Protein AF-A0A7H1MXX8-F1 (afdb_monomer_lite)

Foldseek 3Di:
DDPPPVVVVVVVVVVVVVVVVVVVVVVCCCVPPVVCPVVDDQQLPVLLVQLVVCVVVVVLVSNLVSLVNSCVRPVLPLQSLLSNLVSCLVVVVLVVSLVSLVVSLVSLVVPPDPPNPVSLLSNLLSLQVNLLSCLLVVVNVSSLVSLVVSCVSPVDQQVPDDPVVCVVPVDDDQCTSVNLSVLSVVQVPDDPVPHDSDDPVNSVSYDRGGD

Organism: NCBI:txid111831

Radius of gyration: 26.59 Å; chains: 1; bounding box: 45×48×100 Å

Sequence (211 aa):
MNGSAWNRLGAAQLRSGTMLVLALLVVFGFAFIIRPMLRDGPPGDYETRQGDIALSGGDFAAAMRHFETALAKTPGHRGALMGRAIVLMQTGHEADAEAAFDQLIEQLATTTAADDRTGQGALAAAYANRGILRDRSGRSAEALADYRQSLRIDPQVVAGPGMIDRVLHGDPQPSTVAKRAVYLEGQLRLPKAERRLQLPELDQRQRMYKP

pLDDT: mean 84.9, std 14.37, range [48.09, 98.19]

Secondary structure (DSSP, 8-state):
--STTHHHHHHHHHHHHHHHHHHHHHHHHIIIIIHHHHHS-STTHHHHHHHHHHHHTT-HHHHHHHHHHHHHH-TT-HHHHHHHHHHHHHTT-HHHHHHHHHHHHHHHHHH--TT-HHHHHHHHHHHHHHHHHHHHTT-HHHHHHHHHHHHHH-HHHHH-S-HHHHHHH-----B-HHHHHHHHHHHHHS-GGG-----HHHHTTBPP---

Structure (mmCIF, N/CA/C/O backbone):
data_AF-A0A7H1MXX8-F1
#
_entry.id   AF-A0A7H1MXX8-F1
#
loop_
_atom_site.group_PDB
_atom_site.id
_atom_site.type_symbol
_atom_site.label_atom_id
_atom_site.label_alt_id
_atom_site.label_comp_id
_atom_site.label_asym_id
_atom_site.label_entity_id
_atom_site.label_seq_id
_atom_site.pdbx_PDB_ins_code
_atom_site.Cartn_x
_atom_site.Cartn_y
_atom_site.Cartn_z
_atom_site.occupancy
_atom_site.B_iso_or_equiv
_atom_site.auth_seq_id
_atom_site.auth_comp_id
_atom_site.auth_asym_id
_atom_site.auth_atom_id
_atom_site.pdbx_PDB_model_num
ATOM 1 N N . MET A 1 1 ? 22.571 -34.961 -74.364 1.00 52.91 1 MET A N 1
ATOM 2 C CA . MET A 1 1 ? 22.599 -35.217 -72.901 1.00 52.91 1 MET A CA 1
ATOM 3 C C . MET A 1 1 ? 23.240 -34.010 -72.205 1.00 52.91 1 MET A C 1
ATOM 5 O O . MET A 1 1 ? 24.115 -33.415 -72.813 1.00 52.91 1 MET A O 1
ATOM 9 N N . ASN A 1 2 ? 22.803 -33.664 -70.981 1.00 52.44 2 ASN A N 1
ATOM 10 C CA . ASN A 1 2 ? 23.381 -32.673 -70.032 1.00 52.44 2 ASN A CA 1
ATOM 11 C C . ASN A 1 2 ? 22.914 -31.192 -70.000 1.00 52.44 2 ASN A C 1
ATOM 13 O O . ASN A 1 2 ? 23.713 -30.309 -69.713 1.00 52.44 2 ASN A O 1
ATOM 17 N N . GLY A 1 3 ? 21.610 -30.906 -70.134 1.00 53.62 3 GLY A N 1
ATOM 18 C CA . GLY A 1 3 ? 21.034 -29.589 -69.765 1.00 53.62 3 GLY A CA 1
ATOM 19 C C . GLY A 1 3 ? 20.418 -29.499 -68.352 1.00 53.62 3 GLY A C 1
ATOM 20 O O . GLY A 1 3 ? 20.179 -28.411 -67.842 1.00 53.62 3 GLY A O 1
ATOM 21 N N . SER A 1 4 ? 20.147 -30.631 -67.689 1.00 58.16 4 SER A N 1
ATOM 22 C CA . SER A 1 4 ? 19.289 -30.688 -66.486 1.00 58.16 4 SER A CA 1
ATOM 23 C C . SER A 1 4 ? 20.027 -30.711 -65.139 1.00 58.16 4 SER A C 1
ATOM 25 O O . SER A 1 4 ? 19.391 -30.698 -64.081 1.00 58.16 4 SER A O 1
ATOM 27 N N . ALA A 1 5 ? 21.360 -30.771 -65.147 1.00 54.69 5 ALA A N 1
ATOM 28 C CA . ALA A 1 5 ? 22.176 -30.790 -63.930 1.00 54.69 5 ALA A CA 1
ATOM 29 C C . ALA A 1 5 ? 22.444 -29.371 -63.384 1.00 54.69 5 ALA A C 1
ATOM 31 O O . ALA A 1 5 ? 22.298 -29.140 -62.186 1.00 54.69 5 ALA A O 1
ATOM 32 N N . TRP A 1 6 ? 22.721 -28.403 -64.265 1.00 52.91 6 TRP A N 1
ATOM 33 C CA . TRP A 1 6 ? 23.034 -27.014 -63.897 1.00 52.91 6 TRP A CA 1
ATOM 34 C C . TRP A 1 6 ? 21.843 -26.264 -63.274 1.00 52.91 6 TRP A C 1
ATOM 36 O O . TRP A 1 6 ? 22.006 -25.583 -62.263 1.00 52.91 6 TRP A O 1
ATOM 46 N N . ASN A 1 7 ? 20.620 -26.479 -63.778 1.00 58.47 7 ASN A N 1
ATOM 47 C CA . ASN A 1 7 ? 19.411 -25.841 -63.231 1.00 58.47 7 ASN A CA 1
ATOM 48 C C . ASN A 1 7 ? 19.025 -26.350 -61.831 1.00 58.47 7 ASN A C 1
ATOM 50 O O . ASN A 1 7 ? 18.459 -25.602 -61.036 1.00 58.47 7 ASN A O 1
ATOM 54 N N . ARG A 1 8 ? 19.341 -27.610 -61.499 1.00 56.00 8 ARG A N 1
ATOM 55 C CA . ARG A 1 8 ? 19.044 -28.183 -60.173 1.00 56.00 8 ARG A CA 1
ATOM 56 C C . ARG A 1 8 ? 20.045 -27.735 -59.109 1.00 56.00 8 ARG A C 1
ATOM 58 O O . ARG A 1 8 ? 19.641 -27.494 -57.975 1.00 56.00 8 ARG A O 1
ATOM 65 N N . LEU A 1 9 ? 21.313 -27.563 -59.486 1.00 54.75 9 LEU A N 1
ATOM 66 C CA . LEU A 1 9 ? 22.357 -27.035 -58.604 1.00 54.75 9 LEU A CA 1
ATOM 67 C C . LEU A 1 9 ? 22.124 -25.550 -58.277 1.00 54.75 9 LEU A C 1
ATOM 69 O O . LEU A 1 9 ? 22.128 -25.189 -57.103 1.00 54.75 9 LEU A O 1
ATOM 73 N N . GLY A 1 10 ? 21.798 -24.718 -59.276 1.00 58.88 10 GLY A N 1
ATOM 74 C CA . GLY A 1 10 ? 21.494 -23.295 -59.066 1.00 58.88 10 GLY A CA 1
ATOM 75 C C . GLY A 1 10 ? 20.252 -23.051 -58.198 1.00 58.88 10 GLY A C 1
ATOM 76 O O . GLY A 1 10 ? 20.282 -22.210 -57.303 1.00 58.88 10 GLY A O 1
ATOM 77 N N . ALA A 1 11 ? 19.182 -23.834 -58.384 1.00 57.62 11 ALA A N 1
ATOM 78 C CA . ALA A 1 11 ? 17.970 -23.737 -57.564 1.00 57.62 11 ALA A CA 1
ATOM 79 C C . ALA A 1 11 ? 18.180 -24.209 -56.111 1.00 57.62 11 ALA A C 1
ATOM 81 O O . ALA A 1 11 ? 17.574 -23.657 -55.191 1.00 57.62 11 ALA A O 1
ATOM 82 N N . ALA A 1 12 ? 19.043 -25.206 -55.883 1.00 59.69 12 ALA A N 1
ATOM 83 C CA . ALA A 1 12 ? 19.417 -25.650 -54.541 1.00 59.69 12 ALA A CA 1
ATOM 84 C C . ALA A 1 12 ? 20.290 -24.609 -53.819 1.00 59.69 12 ALA A C 1
ATOM 86 O O . ALA A 1 12 ? 20.042 -24.315 -52.653 1.00 59.69 12 ALA A O 1
ATOM 87 N N . GLN A 1 13 ? 21.250 -23.992 -54.518 1.00 57.84 13 GLN A N 1
ATOM 88 C CA . GLN A 1 13 ? 22.066 -22.896 -53.981 1.00 57.84 13 GLN A CA 1
ATOM 89 C C . GLN A 1 13 ? 21.229 -21.657 -53.643 1.00 57.84 13 GLN A C 1
ATOM 91 O O . GLN A 1 13 ? 21.418 -21.076 -52.575 1.00 57.84 13 GLN A O 1
ATOM 96 N N . LEU A 1 14 ? 20.260 -21.297 -54.494 1.00 61.47 14 LEU A N 1
ATOM 97 C CA . LEU A 1 14 ? 19.328 -20.202 -54.216 1.00 61.47 14 LEU A CA 1
ATOM 98 C C . LEU A 1 14 ? 18.467 -20.498 -52.980 1.00 61.47 14 LEU A C 1
ATOM 100 O O . LEU A 1 14 ? 18.357 -19.643 -52.108 1.00 61.47 14 LEU A O 1
ATOM 104 N N . ARG A 1 15 ? 17.922 -21.722 -52.867 1.00 64.94 15 ARG A N 1
ATOM 105 C CA . ARG A 1 15 ? 17.125 -22.166 -51.708 1.00 64.94 15 ARG A CA 1
ATOM 106 C C . ARG A 1 15 ? 17.930 -22.138 -50.409 1.00 64.94 15 ARG A C 1
ATOM 108 O O . ARG A 1 15 ? 17.445 -21.601 -49.414 1.00 64.94 15 ARG A O 1
ATOM 115 N N . SER A 1 16 ? 19.160 -22.651 -50.424 1.00 66.44 16 SER A N 1
ATOM 116 C CA . SER A 1 16 ? 20.064 -22.620 -49.267 1.00 66.44 16 SER A CA 1
ATOM 117 C C . SER A 1 16 ? 20.447 -21.191 -48.870 1.00 66.44 16 SER A C 1
ATOM 119 O O . SER A 1 16 ? 20.449 -20.874 -47.683 1.00 66.44 16 SER A O 1
ATOM 121 N N . GLY A 1 17 ? 20.689 -20.304 -49.842 1.00 76.50 17 GLY A N 1
ATOM 122 C CA . GLY A 1 17 ? 20.947 -18.882 -49.598 1.00 76.50 17 GLY A CA 1
ATOM 123 C C . GLY A 1 17 ? 19.746 -18.158 -48.986 1.00 76.50 17 GLY A C 1
ATOM 124 O O . GLY A 1 17 ? 19.896 -17.455 -47.990 1.00 76.50 17 GLY A O 1
ATOM 125 N N . THR A 1 18 ? 18.534 -18.385 -49.503 1.00 78.38 18 THR A N 1
ATOM 126 C CA . THR A 1 18 ? 17.309 -17.816 -48.916 1.00 78.38 18 THR A CA 1
ATOM 127 C C . THR A 1 18 ? 17.031 -18.335 -47.507 1.00 78.38 18 THR A C 1
ATOM 129 O O . THR A 1 18 ? 16.648 -17.551 -46.644 1.00 78.38 18 THR A O 1
ATOM 132 N N . MET A 1 19 ? 17.269 -19.623 -47.233 1.00 80.56 19 MET A N 1
ATOM 133 C CA . MET A 1 19 ? 17.095 -20.183 -45.886 1.00 80.56 19 MET A CA 1
ATOM 134 C C . MET A 1 19 ? 18.114 -19.609 -44.897 1.00 80.56 19 MET A C 1
ATOM 136 O O . MET A 1 19 ? 17.757 -19.329 -43.756 1.00 80.56 19 MET A O 1
ATOM 140 N N . LEU A 1 20 ? 19.354 -19.368 -45.337 1.00 85.75 20 LEU A N 1
ATOM 141 C CA . LEU A 1 20 ? 20.372 -18.706 -44.521 1.00 85.75 20 LEU A CA 1
ATOM 142 C C . LEU A 1 20 ? 19.980 -17.258 -44.195 1.00 85.75 20 LEU A C 1
ATOM 144 O O . LEU A 1 20 ? 20.073 -16.852 -43.041 1.00 85.75 20 LEU A O 1
ATOM 148 N N . VAL A 1 21 ? 19.498 -16.493 -45.178 1.00 87.25 21 VAL A N 1
ATOM 149 C CA . VAL A 1 21 ? 19.032 -15.113 -44.957 1.00 87.25 21 VAL A CA 1
ATOM 150 C C . VAL A 1 21 ? 17.844 -15.082 -43.993 1.00 87.25 21 VAL A C 1
ATOM 152 O O . VAL A 1 21 ? 17.841 -14.282 -43.062 1.00 87.25 21 VAL A O 1
ATOM 155 N N . LEU A 1 22 ? 16.868 -15.981 -44.151 1.00 89.44 22 LEU A N 1
ATOM 156 C CA . LEU A 1 22 ? 15.734 -16.090 -43.228 1.00 89.44 22 LEU A CA 1
ATOM 157 C C . LEU A 1 22 ? 16.182 -16.474 -41.811 1.00 89.44 22 LEU A C 1
ATOM 159 O O . LEU A 1 22 ? 15.728 -15.864 -40.846 1.00 89.44 22 LEU A O 1
ATOM 163 N N . ALA A 1 23 ? 17.106 -17.427 -41.670 1.00 88.56 23 ALA A N 1
ATOM 164 C CA . ALA A 1 23 ? 17.655 -17.807 -40.370 1.00 88.56 23 ALA A CA 1
ATOM 165 C C . ALA A 1 23 ? 18.405 -16.643 -39.703 1.00 88.56 23 ALA A C 1
ATOM 167 O O . ALA A 1 23 ? 18.223 -16.399 -38.512 1.00 88.56 23 ALA A O 1
ATOM 168 N N . LEU A 1 24 ? 19.193 -15.880 -40.468 1.00 92.69 24 LEU A N 1
ATOM 169 C CA . LEU A 1 24 ? 19.880 -14.690 -39.967 1.00 92.69 24 LEU A CA 1
ATOM 170 C C . LEU A 1 24 ? 18.897 -13.594 -39.550 1.00 92.69 24 LEU A C 1
ATOM 172 O O . LEU A 1 24 ? 19.105 -12.981 -38.509 1.00 92.69 24 LEU A O 1
ATOM 176 N N . LEU A 1 25 ? 17.807 -13.383 -40.292 1.00 93.88 25 LEU A N 1
ATOM 177 C CA . LEU A 1 25 ? 16.751 -12.440 -39.907 1.00 93.88 25 LEU A CA 1
ATOM 178 C C . LEU A 1 25 ? 16.033 -12.870 -38.625 1.00 93.88 25 LEU A C 1
ATOM 180 O O . LEU A 1 25 ? 15.755 -12.025 -37.778 1.00 93.88 25 LEU A O 1
ATOM 184 N N . VAL A 1 26 ? 15.779 -14.169 -38.440 1.00 92.75 26 VAL A N 1
ATOM 185 C CA . VAL A 1 26 ? 15.193 -14.702 -37.201 1.00 92.75 26 VAL A CA 1
ATOM 186 C C . VAL A 1 26 ? 16.151 -14.528 -36.025 1.00 92.75 26 VAL A C 1
ATOM 188 O O . VAL A 1 26 ? 15.736 -14.048 -34.974 1.00 92.75 26 VAL A O 1
ATOM 191 N N . VAL A 1 27 ? 17.434 -14.864 -36.187 1.00 92.00 27 VAL A N 1
ATOM 192 C CA . VAL A 1 27 ? 18.445 -14.697 -35.128 1.00 92.00 27 VAL A CA 1
ATOM 193 C C . VAL A 1 27 ? 18.659 -13.221 -34.802 1.00 92.00 27 VAL A C 1
ATOM 195 O O . VAL A 1 27 ? 18.742 -12.867 -33.629 1.00 92.00 27 VAL A O 1
ATOM 198 N N . PHE A 1 28 ? 18.702 -12.351 -35.810 1.00 93.00 28 PHE A N 1
ATOM 199 C CA . PHE A 1 28 ? 18.829 -10.908 -35.630 1.00 93.00 28 PHE A CA 1
ATOM 200 C C . PHE A 1 28 ? 17.596 -10.320 -34.936 1.00 93.00 28 PHE A C 1
ATOM 202 O O . PHE A 1 28 ? 17.728 -9.644 -33.918 1.00 93.00 28 PHE A O 1
ATOM 209 N N . GLY A 1 29 ? 16.394 -10.636 -35.424 1.00 90.38 29 GLY A N 1
ATOM 210 C CA . GLY A 1 29 ? 15.139 -10.225 -34.798 1.00 90.38 29 GLY A CA 1
ATOM 211 C C . GLY A 1 29 ? 15.041 -10.727 -33.359 1.00 90.38 29 GLY A C 1
ATOM 212 O O . GLY A 1 29 ? 14.693 -9.970 -32.456 1.00 90.38 29 GLY A O 1
ATOM 213 N N . PHE A 1 30 ? 15.449 -11.970 -33.102 1.00 86.56 30 PHE A N 1
ATOM 214 C CA . PHE A 1 30 ? 15.510 -12.490 -31.746 1.00 86.56 30 PHE A CA 1
ATOM 215 C C . PHE A 1 30 ? 16.534 -11.740 -30.886 1.00 86.56 30 PHE A C 1
ATOM 217 O O . PHE A 1 30 ? 16.196 -11.312 -29.792 1.00 86.56 30 PHE A O 1
ATOM 224 N N . ALA A 1 31 ? 17.768 -11.541 -31.351 1.00 85.81 31 ALA A N 1
ATOM 225 C CA . ALA A 1 31 ? 18.843 -10.952 -30.554 1.00 85.81 31 ALA A CA 1
ATOM 226 C C . ALA A 1 31 ? 18.658 -9.454 -30.265 1.00 85.81 31 ALA A C 1
ATOM 228 O O . ALA A 1 31 ? 19.029 -9.012 -29.178 1.00 85.81 31 ALA A O 1
ATOM 229 N N . PHE A 1 32 ? 18.093 -8.695 -31.208 1.00 88.38 32 PHE A N 1
ATOM 230 C CA . PHE A 1 32 ? 18.040 -7.230 -31.145 1.00 88.38 32 PHE A CA 1
ATOM 231 C C . PHE A 1 32 ? 16.639 -6.653 -30.932 1.00 88.38 32 PHE A C 1
ATOM 233 O O . PHE A 1 32 ? 16.535 -5.495 -30.542 1.00 88.38 32 PHE A O 1
ATOM 240 N N . ILE A 1 33 ? 15.573 -7.429 -31.153 1.00 81.50 33 ILE A N 1
ATOM 241 C CA . ILE A 1 33 ? 14.190 -6.968 -30.945 1.00 81.50 33 ILE A CA 1
ATOM 242 C C . ILE A 1 33 ? 13.545 -7.742 -29.796 1.00 81.50 33 ILE A C 1
ATOM 244 O O . ILE A 1 33 ? 13.155 -7.152 -28.793 1.00 81.50 33 ILE A O 1
ATOM 248 N N . ILE A 1 34 ? 13.483 -9.072 -29.898 1.00 79.19 34 ILE A N 1
ATOM 249 C CA . ILE A 1 34 ? 12.766 -9.902 -28.918 1.00 79.19 34 ILE A CA 1
ATOM 250 C C . ILE A 1 34 ? 13.538 -10.012 -27.599 1.00 79.19 34 ILE A C 1
ATOM 252 O O . ILE A 1 34 ? 12.969 -9.845 -26.528 1.00 79.19 34 ILE A O 1
ATOM 256 N N . ARG A 1 35 ? 14.846 -10.276 -27.645 1.00 78.88 35 ARG A N 1
ATOM 257 C CA . ARG A 1 35 ? 15.673 -10.511 -26.456 1.00 78.88 35 ARG A CA 1
ATOM 258 C C . ARG A 1 35 ? 15.740 -9.296 -25.521 1.00 78.88 35 ARG A C 1
ATOM 260 O O . ARG A 1 35 ? 15.609 -9.533 -24.324 1.00 78.88 35 ARG A O 1
ATOM 267 N N . PRO A 1 36 ? 15.919 -8.044 -25.986 1.00 72.44 36 PRO A N 1
ATOM 268 C CA . PRO A 1 36 ? 15.826 -6.872 -25.115 1.00 72.44 36 PRO A CA 1
ATOM 269 C C . PRO A 1 36 ? 14.424 -6.717 -24.521 1.00 72.44 36 PRO A C 1
ATOM 271 O O . PRO A 1 36 ? 14.298 -6.539 -23.320 1.00 72.44 36 PRO A O 1
ATOM 274 N N . MET A 1 37 ? 13.373 -6.915 -25.322 1.00 66.88 37 MET A N 1
ATOM 275 C CA . MET A 1 37 ? 11.978 -6.827 -24.870 1.00 66.88 37 MET A CA 1
ATOM 276 C C . MET A 1 37 ? 11.606 -7.895 -23.824 1.00 66.88 37 MET A C 1
ATOM 278 O O . MET A 1 37 ? 10.743 -7.671 -22.984 1.00 66.88 37 MET A O 1
ATOM 282 N N . LEU A 1 38 ? 12.268 -9.056 -23.855 1.00 66.69 38 LEU A N 1
ATOM 283 C CA . LEU A 1 38 ? 12.133 -10.108 -22.841 1.00 66.69 38 LEU A CA 1
ATOM 284 C C . LEU A 1 38 ? 13.015 -9.881 -21.603 1.00 66.69 38 LEU A C 1
ATOM 286 O O . LEU A 1 38 ? 12.768 -10.496 -20.566 1.00 66.69 38 LEU A O 1
ATOM 290 N N . ARG A 1 39 ? 14.078 -9.077 -21.713 1.00 64.62 39 ARG A N 1
ATOM 291 C CA . ARG A 1 39 ? 15.075 -8.882 -20.650 1.00 64.62 39 ARG A CA 1
ATOM 292 C C . ARG A 1 39 ? 14.811 -7.620 -19.836 1.00 64.62 39 ARG A C 1
ATOM 294 O O . ARG A 1 39 ? 14.982 -7.645 -18.619 1.00 64.62 39 ARG A O 1
ATOM 301 N N . ASP A 1 40 ? 14.378 -6.562 -20.504 1.00 65.75 40 ASP A N 1
ATOM 302 C CA . ASP A 1 40 ? 14.097 -5.265 -19.917 1.00 65.75 40 ASP A CA 1
ATOM 303 C C . ASP A 1 40 ? 12.577 -5.151 -19.766 1.00 65.75 40 ASP A C 1
ATOM 305 O O . ASP A 1 40 ? 11.843 -5.006 -20.744 1.00 65.75 40 ASP A O 1
ATOM 309 N N . GLY A 1 41 ? 12.092 -5.285 -18.528 1.00 69.19 41 GLY A N 1
ATOM 310 C CA . GLY A 1 41 ? 10.693 -4.996 -18.212 1.00 69.19 41 GLY A CA 1
ATOM 311 C C . GLY A 1 41 ? 10.334 -3.537 -18.539 1.00 69.19 41 GLY A C 1
ATOM 312 O O . GLY A 1 41 ? 11.225 -2.736 -18.848 1.00 69.19 41 GLY A O 1
ATOM 313 N N . PRO A 1 42 ? 9.044 -3.166 -18.461 1.00 78.44 42 PRO A N 1
ATOM 314 C CA . PRO A 1 42 ? 8.609 -1.784 -18.612 1.00 78.44 42 PRO A CA 1
ATOM 315 C C . PRO A 1 42 ? 9.513 -0.796 -17.846 1.00 78.44 42 PRO A C 1
ATOM 317 O O . PRO A 1 42 ? 10.016 -1.120 -16.762 1.00 78.44 42 PRO A O 1
ATOM 320 N N . PRO A 1 43 ? 9.759 0.414 -18.383 1.00 86.62 43 PRO A N 1
ATOM 321 C CA . PRO A 1 43 ? 10.594 1.397 -17.705 1.00 86.62 43 PRO A CA 1
ATOM 322 C C . PRO A 1 43 ? 10.122 1.627 -16.262 1.00 86.62 43 PRO A C 1
ATOM 324 O O . PRO A 1 43 ? 8.955 1.921 -16.018 1.00 86.62 43 PRO A O 1
ATOM 327 N N . GLY A 1 44 ? 11.037 1.495 -15.303 1.00 90.06 44 GLY A N 1
ATOM 328 C CA . GLY A 1 44 ? 10.738 1.633 -13.872 1.00 90.06 44 GLY A CA 1
ATOM 329 C C . GLY A 1 44 ? 10.552 0.312 -13.115 1.00 90.06 44 GLY A C 1
ATOM 330 O O . GLY A 1 44 ? 10.758 0.308 -11.901 1.00 90.06 44 GLY A O 1
ATOM 331 N N . ASP A 1 45 ? 10.299 -0.817 -13.786 1.00 90.06 45 ASP A N 1
ATOM 332 C CA . ASP A 1 45 ? 10.129 -2.126 -13.129 1.00 90.06 45 ASP A CA 1
ATOM 333 C C . ASP A 1 45 ? 11.393 -2.574 -12.387 1.00 90.06 45 ASP A C 1
ATOM 335 O O . ASP A 1 45 ? 11.330 -3.050 -11.251 1.00 90.06 45 ASP A O 1
ATOM 339 N N . TYR A 1 46 ? 12.559 -2.407 -13.021 1.00 91.56 46 TYR A N 1
ATOM 340 C CA . TYR A 1 46 ? 13.843 -2.744 -12.404 1.00 91.56 46 TYR A CA 1
ATOM 341 C C . TYR A 1 46 ? 14.065 -1.948 -11.114 1.00 91.56 46 TYR A C 1
ATOM 343 O O . TYR A 1 46 ? 14.384 -2.529 -10.080 1.00 91.56 46 TYR A O 1
ATOM 351 N N . GLU A 1 47 ? 13.842 -0.634 -11.161 1.00 95.62 47 GLU A N 1
ATOM 352 C CA . GLU A 1 47 ? 14.025 0.244 -10.002 1.00 95.62 47 GLU A CA 1
ATOM 353 C C . GLU A 1 47 ? 13.006 -0.062 -8.911 1.00 95.62 47 GLU A C 1
ATOM 355 O O . GLU A 1 47 ? 13.366 -0.137 -7.744 1.00 95.62 47 GLU A O 1
ATOM 360 N N . THR A 1 48 ? 11.754 -0.332 -9.281 1.00 94.50 48 THR A N 1
ATOM 361 C CA . THR A 1 48 ? 10.721 -0.743 -8.323 1.00 94.50 48 THR A CA 1
ATOM 362 C C . THR A 1 48 ? 11.138 -2.015 -7.597 1.00 94.50 48 THR A C 1
ATOM 364 O O . THR A 1 48 ? 11.066 -2.069 -6.374 1.00 94.50 48 THR A O 1
ATOM 367 N N . ARG A 1 49 ? 11.678 -3.002 -8.322 1.00 93.00 49 ARG A N 1
ATOM 368 C CA . ARG A 1 49 ? 12.186 -4.240 -7.721 1.00 93.00 49 ARG A CA 1
ATOM 369 C C . ARG A 1 49 ? 13.345 -3.984 -6.757 1.00 93.00 49 ARG A C 1
ATOM 371 O O . ARG A 1 49 ? 13.380 -4.592 -5.691 1.00 93.00 49 ARG A O 1
ATOM 378 N N . GLN A 1 50 ? 14.281 -3.098 -7.103 1.00 95.75 50 GLN A N 1
ATOM 379 C CA . GLN A 1 50 ? 15.354 -2.706 -6.180 1.00 95.75 50 GLN A CA 1
ATOM 380 C C . GLN A 1 50 ? 14.794 -1.991 -4.942 1.00 95.75 50 GLN A C 1
ATOM 382 O O . GLN A 1 50 ? 15.202 -2.288 -3.820 1.00 95.75 50 GLN A O 1
ATOM 387 N N . GLY A 1 51 ? 13.803 -1.117 -5.132 1.00 96.50 51 GLY A N 1
ATOM 388 C CA . GLY A 1 51 ? 13.084 -0.454 -4.048 1.00 96.50 51 GLY A CA 1
ATOM 389 C C . GLY A 1 51 ? 12.383 -1.444 -3.120 1.00 96.50 51 GLY A C 1
ATOM 390 O O . GLY A 1 51 ? 12.479 -1.317 -1.904 1.00 96.50 51 GLY A O 1
ATOM 391 N N . ASP A 1 52 ? 11.761 -2.488 -3.666 1.00 92.19 52 ASP A N 1
ATOM 392 C CA . ASP A 1 52 ? 11.110 -3.544 -2.890 1.00 92.19 52 ASP A CA 1
ATOM 393 C C . ASP A 1 52 ? 12.088 -4.385 -2.073 1.00 92.19 52 ASP A C 1
ATOM 395 O O . ASP A 1 52 ? 11.758 -4.776 -0.947 1.00 92.19 52 ASP A O 1
ATOM 399 N N . ILE A 1 53 ? 13.274 -4.662 -2.623 1.00 91.69 53 ILE A N 1
ATOM 400 C CA . ILE A 1 53 ? 14.358 -5.359 -1.921 1.00 91.69 53 ILE A CA 1
ATOM 401 C C . ILE A 1 53 ? 14.847 -4.492 -0.758 1.00 91.69 53 ILE A C 1
ATOM 403 O O . ILE A 1 53 ? 14.868 -4.965 0.378 1.00 91.69 53 ILE A O 1
ATOM 407 N N . ALA A 1 54 ? 15.151 -3.216 -1.013 1.00 94.44 54 ALA A N 1
ATOM 408 C CA . ALA A 1 54 ? 15.585 -2.271 0.014 1.00 94.44 54 ALA A CA 1
ATOM 409 C C . ALA A 1 54 ? 14.524 -2.085 1.112 1.00 94.44 54 ALA A C 1
ATOM 411 O O . ALA A 1 54 ? 14.840 -2.164 2.298 1.00 94.44 54 ALA A O 1
ATOM 412 N N . LEU A 1 55 ? 13.251 -1.948 0.726 1.00 92.50 55 LEU A N 1
ATOM 413 C CA . LEU A 1 55 ? 12.119 -1.834 1.646 1.00 92.50 55 LEU A CA 1
ATOM 414 C C . LEU A 1 55 ? 11.983 -3.080 2.528 1.00 92.50 55 LEU A C 1
ATOM 416 O O . LEU A 1 55 ? 11.753 -2.962 3.726 1.00 92.50 55 LEU A O 1
ATOM 420 N N . SER A 1 56 ? 12.132 -4.276 1.950 1.00 89.56 56 SER A N 1
ATOM 421 C CA . SER A 1 56 ? 12.115 -5.534 2.718 1.00 89.56 56 SER A CA 1
ATOM 422 C C . SER A 1 56 ? 13.316 -5.651 3.660 1.00 89.56 56 SER A C 1
ATOM 424 O O . SER A 1 56 ? 13.197 -6.247 4.725 1.00 89.56 56 SER A O 1
ATOM 426 N N . GLY A 1 57 ? 14.455 -5.068 3.279 1.00 90.75 57 GLY A N 1
ATOM 427 C CA . GLY A 1 57 ? 15.657 -4.973 4.106 1.00 90.75 57 GLY A CA 1
ATOM 428 C C . GLY A 1 57 ? 15.616 -3.872 5.172 1.00 90.75 57 GLY A C 1
ATOM 429 O O . GLY A 1 57 ? 16.551 -3.778 5.961 1.00 90.75 57 GLY A O 1
ATOM 430 N N . GLY A 1 58 ? 14.568 -3.040 5.207 1.00 93.00 58 GLY A N 1
ATOM 431 C CA . GLY A 1 58 ? 14.445 -1.910 6.134 1.00 93.00 58 GLY A CA 1
ATOM 432 C C . GLY A 1 58 ? 15.275 -0.676 5.759 1.00 93.00 58 GLY A C 1
ATOM 433 O O . GLY A 1 58 ? 15.258 0.311 6.493 1.00 93.00 58 GLY A O 1
ATOM 434 N N . ASP A 1 59 ? 15.971 -0.684 4.617 1.00 97.19 59 ASP A N 1
ATOM 435 C CA . ASP A 1 59 ? 16.669 0.497 4.100 1.00 97.19 59 ASP A CA 1
ATOM 436 C C . ASP A 1 59 ? 15.670 1.413 3.381 1.00 97.19 59 ASP A C 1
ATOM 438 O O . ASP A 1 59 ? 15.531 1.423 2.154 1.00 97.19 59 ASP A O 1
ATOM 442 N N 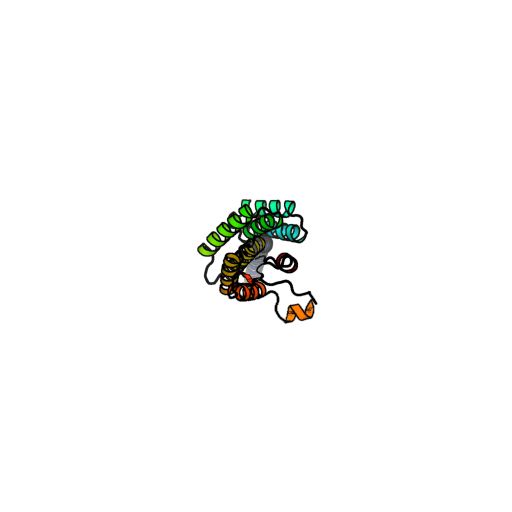. PHE A 1 60 ? 14.931 2.179 4.182 1.00 96.62 60 PHE A N 1
ATOM 443 C CA . PHE A 1 60 ? 13.899 3.094 3.701 1.00 96.62 60 PHE A CA 1
ATOM 444 C C . PHE A 1 60 ? 14.457 4.214 2.815 1.00 96.62 60 PHE A C 1
ATOM 446 O O . PHE A 1 60 ? 13.778 4.650 1.886 1.00 96.62 60 PHE A O 1
ATOM 453 N N . ALA A 1 61 ? 15.694 4.655 3.057 1.00 97.62 61 ALA A N 1
ATOM 454 C CA . ALA A 1 61 ? 16.328 5.705 2.266 1.00 97.62 61 ALA A CA 1
ATOM 455 C C . ALA A 1 61 ? 16.684 5.205 0.859 1.00 97.62 61 ALA A C 1
ATOM 457 O O . ALA A 1 61 ? 16.403 5.883 -0.134 1.00 97.62 61 ALA A O 1
ATOM 458 N N . ALA A 1 62 ? 17.262 4.004 0.750 1.00 97.69 62 ALA A N 1
ATOM 459 C CA . ALA A 1 62 ? 17.501 3.381 -0.546 1.00 97.69 62 ALA A CA 1
ATOM 460 C C . ALA A 1 62 ? 16.189 3.038 -1.257 1.00 97.69 62 ALA A C 1
ATOM 462 O O . ALA A 1 62 ? 16.064 3.313 -2.451 1.00 97.69 62 ALA A O 1
ATOM 463 N N . ALA A 1 63 ? 15.199 2.510 -0.529 1.00 98.00 63 ALA A N 1
ATOM 464 C CA . ALA A 1 63 ? 13.884 2.205 -1.082 1.00 98.00 63 ALA A CA 1
ATOM 465 C C . ALA A 1 63 ? 13.236 3.442 -1.714 1.00 98.00 63 ALA A C 1
ATOM 467 O O . ALA A 1 63 ? 12.839 3.395 -2.878 1.00 98.00 63 ALA A O 1
ATOM 468 N N . MET A 1 64 ? 13.206 4.565 -0.985 1.00 97.75 64 MET A N 1
ATOM 469 C CA . MET A 1 64 ? 12.655 5.829 -1.477 1.00 97.75 64 MET A CA 1
ATOM 470 C C . MET A 1 64 ? 13.332 6.271 -2.777 1.00 97.75 64 MET A C 1
ATOM 472 O O . MET A 1 64 ? 12.656 6.499 -3.775 1.00 97.75 64 MET A O 1
ATOM 476 N N . ARG A 1 65 ? 14.670 6.296 -2.803 1.00 98.12 65 ARG A N 1
ATOM 477 C CA . ARG A 1 65 ? 15.445 6.702 -3.985 1.00 98.12 65 ARG A CA 1
ATOM 478 C C . ARG A 1 65 ? 15.157 5.822 -5.206 1.00 98.12 65 ARG A C 1
ATOM 480 O O . ARG A 1 65 ? 15.047 6.326 -6.325 1.00 98.12 65 ARG A O 1
ATOM 487 N N . HIS A 1 66 ? 15.030 4.510 -5.013 1.00 98.19 66 HIS A N 1
ATOM 488 C CA . HIS A 1 66 ? 14.681 3.593 -6.098 1.00 98.19 66 HIS A CA 1
ATOM 489 C C . HIS A 1 66 ? 13.257 3.830 -6.614 1.00 98.19 66 HIS A C 1
ATOM 491 O O . HIS A 1 66 ? 13.058 3.907 -7.827 1.00 98.19 66 HIS A O 1
ATOM 497 N N . PHE A 1 67 ? 12.278 4.026 -5.727 1.00 97.69 67 PHE A N 1
ATOM 498 C CA . PHE A 1 67 ? 10.913 4.349 -6.144 1.00 97.69 67 PHE A CA 1
ATOM 499 C C . PHE A 1 67 ? 10.829 5.703 -6.855 1.00 97.69 67 PHE A C 1
ATOM 501 O O . PHE A 1 67 ? 10.170 5.800 -7.884 1.00 97.69 67 PHE A O 1
ATOM 508 N N . GLU A 1 68 ? 11.546 6.728 -6.398 1.00 97.62 68 GLU A N 1
ATOM 509 C CA . GLU A 1 68 ? 11.635 8.015 -7.100 1.00 97.62 68 GLU A CA 1
ATOM 510 C C . GLU A 1 68 ? 12.253 7.869 -8.493 1.00 97.62 68 GLU A C 1
ATOM 512 O O . GLU A 1 68 ? 11.743 8.430 -9.462 1.00 97.62 68 GLU A O 1
ATOM 517 N N . THR A 1 69 ? 13.299 7.050 -8.627 1.00 97.62 69 THR A N 1
ATOM 518 C CA . THR A 1 69 ? 13.916 6.760 -9.931 1.00 97.62 69 THR A CA 1
ATOM 519 C C . THR A 1 69 ? 12.945 6.019 -10.857 1.00 97.62 69 THR A C 1
ATOM 521 O O . THR A 1 69 ? 12.892 6.302 -12.056 1.00 97.62 69 THR A O 1
ATOM 524 N N . ALA A 1 70 ? 12.142 5.095 -10.320 1.00 96.81 70 ALA A N 1
ATOM 525 C CA . ALA A 1 70 ? 11.085 4.424 -11.072 1.00 96.81 70 ALA A CA 1
ATOM 526 C C . ALA A 1 70 ? 10.017 5.418 -11.554 1.00 96.81 70 ALA A C 1
ATOM 528 O O . ALA A 1 70 ? 9.633 5.383 -12.722 1.00 96.81 70 ALA A O 1
ATOM 529 N N . LEU A 1 71 ? 9.583 6.331 -10.680 1.00 96.06 71 LEU A N 1
ATOM 530 C CA . LEU A 1 71 ? 8.562 7.340 -10.976 1.00 96.06 71 LEU A CA 1
ATOM 531 C C . LEU A 1 71 ? 9.056 8.418 -11.946 1.00 96.06 71 LEU A C 1
ATOM 533 O O . LEU A 1 71 ? 8.273 8.918 -12.747 1.00 96.06 71 LEU A O 1
ATOM 537 N N . ALA A 1 72 ? 10.351 8.736 -11.940 1.00 96.62 72 ALA A N 1
ATOM 538 C CA . ALA A 1 72 ? 10.951 9.614 -12.941 1.00 96.62 72 ALA A CA 1
ATOM 539 C C . ALA A 1 72 ? 10.918 8.993 -14.350 1.00 96.62 72 ALA A C 1
ATOM 541 O O . ALA A 1 72 ? 10.765 9.711 -15.337 1.00 96.62 72 ALA A O 1
ATOM 542 N N . LYS A 1 73 ? 11.042 7.661 -14.450 1.00 94.88 73 LYS A N 1
ATOM 543 C CA . LYS A 1 73 ? 10.927 6.917 -15.718 1.00 94.88 73 LYS A CA 1
ATOM 544 C C . LYS A 1 73 ? 9.464 6.749 -16.138 1.00 94.88 73 LYS A C 1
ATOM 546 O O . LYS A 1 73 ? 9.140 6.946 -17.305 1.00 94.88 73 LYS A O 1
ATOM 551 N N . THR A 1 74 ? 8.601 6.409 -15.182 1.00 94.38 74 THR A N 1
ATOM 552 C CA . THR A 1 74 ? 7.177 6.134 -15.394 1.00 94.38 74 THR A CA 1
ATOM 553 C C . THR A 1 74 ? 6.358 6.741 -14.249 1.00 94.38 74 THR A C 1
ATOM 555 O O . THR A 1 74 ? 6.168 6.089 -13.219 1.00 94.38 74 THR A O 1
ATOM 558 N N . PRO A 1 75 ? 5.820 7.967 -14.411 1.00 93.25 75 PRO A N 1
ATOM 559 C CA . PRO A 1 75 ? 5.112 8.679 -13.339 1.00 93.25 75 PRO A CA 1
ATOM 560 C C . PRO A 1 75 ? 3.917 7.924 -12.744 1.00 93.25 75 PRO A C 1
ATOM 562 O O . PRO A 1 75 ? 3.646 8.032 -11.553 1.00 93.25 75 PRO A O 1
ATOM 565 N N . GLY A 1 76 ? 3.226 7.120 -13.558 1.00 90.81 76 GLY A N 1
ATOM 566 C CA . GLY A 1 76 ? 2.076 6.311 -13.143 1.00 90.81 76 GLY A CA 1
ATOM 567 C C . GLY A 1 76 ? 2.422 4.890 -12.690 1.00 90.81 76 GLY A C 1
ATOM 568 O O . GLY A 1 76 ? 1.527 4.047 -12.636 1.00 90.81 76 GLY A O 1
ATOM 569 N N . HIS A 1 77 ? 3.694 4.572 -12.416 1.00 93.12 77 HIS A N 1
ATOM 570 C CA . HIS A 1 77 ? 4.107 3.206 -12.093 1.00 93.12 77 HIS A CA 1
ATOM 571 C C . HIS A 1 77 ? 3.490 2.732 -10.764 1.00 93.12 77 HIS A C 1
ATOM 573 O O . HIS A 1 77 ? 3.978 3.060 -9.680 1.00 93.12 77 HIS A O 1
ATOM 579 N N . ARG A 1 78 ? 2.424 1.920 -10.846 1.00 93.31 78 ARG A N 1
ATOM 580 C CA . ARG A 1 78 ? 1.608 1.472 -9.698 1.00 93.31 78 ARG A CA 1
ATOM 581 C C . ARG A 1 78 ? 2.423 0.888 -8.542 1.00 93.31 78 ARG A C 1
ATOM 583 O O . ARG A 1 78 ? 2.173 1.223 -7.387 1.00 93.31 78 ARG A O 1
ATOM 590 N N . GLY A 1 79 ? 3.431 0.069 -8.849 1.00 92.50 79 GLY A N 1
ATOM 591 C CA . GLY A 1 79 ? 4.295 -0.541 -7.836 1.00 92.50 79 GLY A CA 1
ATOM 592 C C . GLY A 1 79 ? 5.186 0.473 -7.125 1.00 92.50 79 GLY A C 1
ATOM 593 O O . GLY A 1 79 ? 5.360 0.400 -5.914 1.00 92.50 79 GLY A O 1
ATOM 594 N N . ALA A 1 80 ? 5.678 1.477 -7.854 1.00 95.94 80 ALA A N 1
ATOM 595 C CA . ALA A 1 80 ? 6.564 2.488 -7.289 1.00 95.94 80 ALA A CA 1
ATOM 596 C C . ALA A 1 80 ? 5.784 3.505 -6.450 1.00 95.94 80 ALA A C 1
ATOM 598 O O . ALA A 1 80 ? 6.239 3.883 -5.374 1.00 95.94 80 ALA A O 1
ATOM 599 N N . LEU A 1 81 ? 4.584 3.894 -6.899 1.00 96.75 81 LEU A N 1
ATOM 600 C CA . LEU A 1 81 ? 3.664 4.719 -6.114 1.00 96.75 81 LEU A CA 1
ATOM 601 C C . LEU A 1 81 ? 3.285 4.024 -4.798 1.00 96.75 81 LEU A C 1
ATOM 603 O O . LEU A 1 81 ? 3.365 4.646 -3.739 1.00 96.75 81 LEU A O 1
ATOM 607 N N . MET A 1 82 ? 2.943 2.729 -4.849 1.00 96.69 82 MET A N 1
ATOM 608 C CA . MET A 1 82 ? 2.664 1.947 -3.640 1.00 96.69 82 MET A CA 1
ATOM 609 C C . MET A 1 82 ? 3.884 1.884 -2.722 1.00 96.69 82 MET A C 1
ATOM 611 O O . MET A 1 82 ? 3.775 2.158 -1.529 1.00 96.69 82 MET A O 1
ATOM 615 N N . GLY A 1 83 ? 5.046 1.530 -3.275 1.00 96.12 83 GLY A N 1
ATOM 616 C CA . GLY A 1 83 ? 6.295 1.430 -2.532 1.00 96.12 83 GLY A CA 1
ATOM 617 C C . GLY A 1 83 ? 6.638 2.733 -1.813 1.00 96.12 83 GLY A C 1
ATOM 618 O O . GLY A 1 83 ? 6.915 2.716 -0.614 1.00 96.12 83 GLY A O 1
ATOM 619 N N . ARG A 1 84 ? 6.512 3.873 -2.504 1.00 97.50 84 ARG A N 1
ATOM 620 C CA . ARG A 1 84 ? 6.697 5.212 -1.928 1.00 97.50 84 ARG A CA 1
ATOM 621 C C . ARG A 1 84 ? 5.755 5.461 -0.749 1.00 97.50 84 ARG A C 1
ATOM 623 O O . ARG A 1 84 ? 6.213 5.870 0.316 1.00 97.50 84 ARG A O 1
ATOM 630 N N . ALA A 1 85 ? 4.460 5.189 -0.917 1.00 97.69 85 ALA A N 1
ATOM 631 C CA . ALA A 1 85 ? 3.462 5.369 0.139 1.00 97.69 85 ALA A CA 1
ATOM 632 C C . ALA A 1 85 ? 3.741 4.475 1.361 1.00 97.69 85 ALA A C 1
ATOM 634 O O . ALA A 1 85 ? 3.638 4.922 2.503 1.00 97.69 85 ALA A O 1
ATOM 635 N N . ILE A 1 86 ? 4.178 3.231 1.136 1.00 96.44 86 ILE A N 1
ATOM 636 C CA . ILE A 1 86 ? 4.581 2.319 2.212 1.00 96.44 86 ILE A CA 1
ATOM 637 C C . ILE A 1 86 ? 5.817 2.846 2.953 1.00 96.44 86 ILE A C 1
ATOM 639 O O . ILE A 1 86 ? 5.843 2.791 4.181 1.00 96.44 86 ILE A O 1
ATOM 643 N N . VAL A 1 87 ? 6.826 3.374 2.250 1.00 97.00 87 VAL A N 1
ATOM 644 C CA . VAL A 1 87 ? 8.009 3.969 2.899 1.00 97.00 87 VAL A CA 1
ATOM 645 C C . VAL A 1 87 ? 7.609 5.164 3.771 1.00 97.00 87 VAL A C 1
ATOM 647 O O . VAL A 1 87 ? 8.063 5.259 4.911 1.00 97.00 87 VAL A O 1
ATOM 650 N N . LEU A 1 88 ? 6.726 6.044 3.287 1.00 97.44 88 LEU A N 1
ATOM 651 C CA . LEU A 1 88 ? 6.208 7.171 4.077 1.00 97.44 88 LEU A CA 1
ATOM 652 C C . LEU A 1 88 ? 5.491 6.681 5.344 1.00 97.44 88 LEU A C 1
ATOM 654 O O . LEU A 1 88 ? 5.784 7.151 6.442 1.00 97.44 88 LEU A O 1
ATOM 658 N N . MET A 1 89 ? 4.636 5.661 5.213 1.00 95.38 89 MET A N 1
ATOM 659 C CA . MET A 1 89 ? 3.943 5.041 6.347 1.00 95.38 89 MET A CA 1
ATOM 660 C C . MET A 1 89 ? 4.924 4.432 7.361 1.00 95.38 89 MET A C 1
ATOM 662 O O . MET A 1 89 ? 4.737 4.575 8.565 1.00 95.38 89 MET A O 1
ATOM 666 N N . GLN A 1 90 ? 5.968 3.744 6.894 1.00 92.94 90 GLN A N 1
ATOM 667 C CA . GLN A 1 90 ? 6.956 3.083 7.757 1.00 92.94 90 GLN A CA 1
ATOM 668 C C . GLN A 1 90 ? 7.905 4.061 8.455 1.00 92.94 90 GLN A C 1
ATOM 670 O O . GLN A 1 90 ? 8.394 3.772 9.543 1.00 92.94 90 GLN A O 1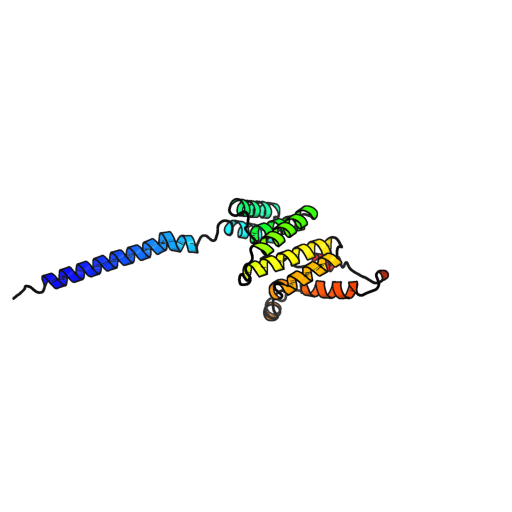
ATOM 675 N N . THR A 1 91 ? 8.145 5.223 7.853 1.00 95.31 91 THR A N 1
ATOM 676 C CA . THR A 1 91 ? 9.000 6.277 8.419 1.00 95.31 91 THR A CA 1
ATOM 677 C C . THR A 1 91 ? 8.232 7.280 9.284 1.00 95.31 91 THR A C 1
ATOM 679 O O . THR A 1 91 ? 8.829 8.235 9.771 1.00 95.31 91 THR A O 1
ATOM 682 N N . GLY A 1 92 ? 6.929 7.067 9.506 1.00 93.50 92 GLY A N 1
ATOM 683 C CA . GLY A 1 92 ? 6.099 7.896 10.387 1.00 93.50 92 GLY A CA 1
ATOM 684 C C . GLY A 1 92 ? 5.549 9.176 9.750 1.00 93.50 92 GLY A C 1
ATOM 685 O O . GLY A 1 92 ? 4.934 9.983 10.443 1.00 93.50 92 GLY A O 1
ATOM 686 N N . HIS A 1 93 ? 5.714 9.364 8.439 1.00 95.88 93 HIS A N 1
ATOM 687 C CA . HIS A 1 93 ? 5.142 10.490 7.696 1.00 95.88 93 HIS A CA 1
ATOM 688 C C . HIS A 1 93 ? 3.669 10.203 7.358 1.00 95.88 93 HIS A C 1
ATOM 690 O O . HIS A 1 93 ? 3.307 10.029 6.196 1.00 95.88 93 HIS A O 1
ATOM 696 N N . GLU A 1 94 ? 2.815 10.084 8.382 1.00 93.50 94 GLU A N 1
ATOM 697 C CA . GLU A 1 94 ? 1.438 9.579 8.238 1.00 93.50 94 GLU A CA 1
ATOM 698 C C . GLU A 1 94 ? 0.582 10.405 7.266 1.00 93.50 94 GLU A C 1
ATOM 700 O O . GLU A 1 94 ? -0.117 9.831 6.433 1.00 93.50 94 GLU A O 1
ATOM 705 N N . ALA A 1 95 ? 0.660 11.738 7.336 1.00 96.25 95 ALA A N 1
ATOM 706 C CA . ALA A 1 95 ? -0.112 12.624 6.463 1.00 96.25 95 ALA A CA 1
ATOM 707 C C . ALA A 1 95 ? 0.298 12.477 4.987 1.00 96.25 95 ALA A C 1
ATOM 709 O O . ALA A 1 95 ? -0.559 12.357 4.111 1.00 96.25 95 ALA A O 1
ATOM 710 N N . ASP A 1 96 ? 1.605 12.419 4.721 1.00 97.31 96 ASP A N 1
ATOM 711 C CA . ASP A 1 96 ? 2.136 12.242 3.368 1.00 97.31 96 ASP A CA 1
ATOM 712 C C . ASP A 1 96 ? 1.818 10.843 2.826 1.00 97.31 96 ASP A C 1
ATOM 714 O O . ASP A 1 96 ? 1.503 10.681 1.645 1.00 97.31 96 ASP A O 1
ATOM 718 N N . ALA A 1 97 ? 1.866 9.824 3.689 1.00 97.69 97 ALA A N 1
ATOM 719 C CA . ALA A 1 97 ? 1.496 8.460 3.340 1.00 97.69 97 ALA A CA 1
ATOM 720 C C . ALA A 1 97 ? 0.016 8.360 2.953 1.00 97.69 97 ALA A C 1
ATOM 722 O O . ALA A 1 97 ? -0.307 7.746 1.936 1.00 97.69 97 ALA A O 1
ATOM 723 N N . GLU A 1 98 ? -0.880 8.976 3.729 1.00 97.06 98 GLU A N 1
ATOM 724 C CA . GLU A 1 98 ? -2.312 8.983 3.427 1.00 97.06 98 GLU A CA 1
ATOM 725 C C . GLU A 1 98 ? -2.596 9.687 2.100 1.00 97.06 98 GLU A C 1
ATOM 727 O O . GLU A 1 98 ? -3.252 9.103 1.238 1.00 97.06 98 GLU A O 1
ATOM 732 N N . ALA A 1 99 ? -2.018 10.872 1.882 1.00 97.50 99 ALA A N 1
ATOM 733 C CA . ALA A 1 99 ? -2.153 11.592 0.619 1.00 97.50 99 ALA A CA 1
ATOM 734 C C . ALA A 1 99 ? -1.626 10.773 -0.574 1.00 97.50 99 ALA A C 1
ATOM 736 O O . ALA A 1 99 ? -2.247 10.744 -1.638 1.00 97.50 99 ALA A O 1
ATOM 737 N N . ALA A 1 100 ? -0.506 10.063 -0.402 1.00 97.06 100 ALA A N 1
ATOM 738 C CA . ALA A 1 100 ? 0.042 9.195 -1.439 1.00 97.06 100 ALA A CA 1
ATOM 739 C C . ALA A 1 100 ? -0.869 7.990 -1.741 1.00 97.06 100 ALA A C 1
ATOM 741 O O . ALA A 1 100 ? -1.031 7.631 -2.910 1.00 97.06 100 ALA A O 1
ATOM 742 N N . PHE A 1 101 ? -1.487 7.378 -0.724 1.00 98.19 101 PHE A N 1
ATOM 743 C CA . PHE A 1 101 ? -2.471 6.314 -0.938 1.00 98.19 101 PHE A CA 1
ATOM 744 C C . PHE A 1 101 ? -3.742 6.831 -1.612 1.00 98.19 101 PHE A C 1
ATOM 746 O O . PHE A 1 101 ? -4.258 6.154 -2.498 1.00 98.19 101 PHE A O 1
ATOM 753 N N . ASP A 1 102 ? -4.228 8.014 -1.240 1.00 97.75 102 ASP A N 1
ATOM 754 C CA . ASP A 1 102 ? -5.408 8.631 -1.852 1.00 97.75 102 ASP A CA 1
ATOM 755 C C . ASP A 1 102 ? -5.193 8.873 -3.349 1.00 97.75 102 ASP A C 1
ATOM 757 O O . ASP A 1 102 ? -5.996 8.418 -4.167 1.00 97.75 102 ASP A O 1
ATOM 761 N N . GLN A 1 103 ? -4.061 9.483 -3.713 1.00 96.56 103 GLN A N 1
ATOM 762 C CA . GLN A 1 103 ? -3.671 9.701 -5.109 1.00 96.56 103 GLN A CA 1
ATOM 763 C C . GLN A 1 103 ? -3.552 8.385 -5.887 1.00 96.56 103 GLN A C 1
ATOM 765 O O . GLN A 1 103 ? -4.035 8.273 -7.014 1.00 96.56 103 GLN A O 1
ATOM 770 N N . LEU A 1 104 ? -2.926 7.366 -5.288 1.00 97.12 104 LEU A N 1
ATOM 771 C CA . LEU A 1 104 ? -2.781 6.054 -5.916 1.00 97.12 104 LEU A CA 1
ATOM 772 C C . LEU A 1 104 ? -4.140 5.381 -6.147 1.00 97.12 104 LEU A C 1
ATOM 774 O O . LEU A 1 104 ? -4.372 4.823 -7.218 1.00 97.12 104 LEU A O 1
ATOM 778 N N . ILE A 1 105 ? -5.038 5.433 -5.162 1.00 97.56 105 ILE A N 1
ATOM 779 C CA . ILE A 1 105 ? -6.384 4.861 -5.257 1.00 97.56 105 ILE A CA 1
ATOM 780 C C . ILE A 1 105 ? -7.186 5.566 -6.352 1.00 97.56 105 ILE A C 1
ATOM 782 O O . ILE A 1 105 ? -7.821 4.887 -7.154 1.00 97.56 105 ILE A O 1
ATOM 786 N N . GLU A 1 106 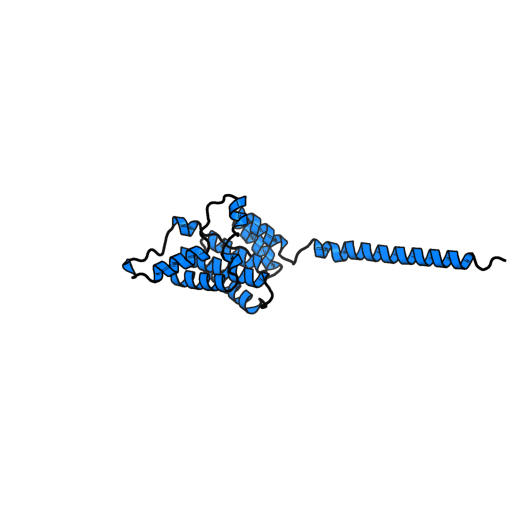? -7.140 6.896 -6.421 1.00 95.94 106 GLU A N 1
ATOM 787 C CA . GLU A 1 106 ? -7.824 7.674 -7.460 1.00 95.94 106 GLU A CA 1
ATOM 788 C C . GLU A 1 106 ? -7.302 7.328 -8.863 1.00 95.94 106 GLU A C 1
ATOM 790 O O . GLU A 1 106 ? -8.082 7.035 -9.777 1.00 95.94 106 GLU A O 1
ATOM 795 N N . GLN A 1 107 ? -5.978 7.272 -9.026 1.00 94.75 107 GLN A N 1
ATOM 796 C CA . GLN A 1 107 ? -5.364 6.891 -10.294 1.00 94.75 107 GLN A CA 1
ATOM 797 C C . GLN A 1 107 ? -5.751 5.462 -10.691 1.00 94.75 107 GLN A C 1
ATOM 799 O O . GLN A 1 107 ? -6.135 5.211 -11.831 1.00 94.75 107 GLN A O 1
ATOM 804 N N . LEU A 1 108 ? -5.677 4.501 -9.769 1.00 95.06 108 LEU A N 1
ATOM 805 C CA . LEU A 1 108 ? -6.020 3.111 -10.063 1.00 95.06 108 LEU A CA 1
ATOM 806 C C . LEU A 1 108 ? -7.517 2.942 -10.339 1.00 95.06 108 LEU A C 1
ATOM 808 O O . LEU A 1 108 ? -7.869 2.202 -11.251 1.00 95.06 108 LEU A O 1
ATOM 812 N N . ALA A 1 109 ? -8.397 3.649 -9.632 1.00 93.56 109 ALA A N 1
ATOM 813 C CA . ALA A 1 109 ? -9.839 3.593 -9.869 1.00 93.56 109 ALA A CA 1
ATOM 814 C C . ALA A 1 109 ? -10.239 4.115 -11.261 1.00 93.56 109 ALA A C 1
ATOM 816 O O . ALA A 1 109 ? -11.239 3.663 -11.813 1.00 93.56 109 ALA A O 1
ATOM 817 N N . THR A 1 110 ? -9.461 5.041 -11.831 1.00 92.12 110 THR A N 1
ATOM 818 C CA . THR A 1 110 ? -9.709 5.609 -13.167 1.00 92.12 110 THR A CA 1
ATOM 819 C C . THR A 1 110 ? -9.016 4.843 -14.296 1.00 92.12 110 THR A C 1
ATOM 821 O O . THR A 1 110 ? -9.519 4.830 -15.417 1.00 92.12 110 THR A O 1
ATOM 824 N N . THR A 1 111 ? -7.880 4.196 -14.019 1.00 90.56 111 THR A N 1
ATOM 825 C CA . THR A 1 111 ? -7.043 3.534 -15.040 1.00 90.56 111 THR A CA 1
ATOM 826 C C . THR A 1 111 ? -7.182 2.012 -15.086 1.00 90.56 111 THR A C 1
ATOM 828 O O . THR A 1 111 ? -6.825 1.403 -16.093 1.00 90.56 111 THR A O 1
ATOM 831 N N . THR A 1 112 ? -7.704 1.381 -14.031 1.00 90.94 112 THR A N 1
ATOM 832 C CA . THR A 1 112 ? -7.822 -0.083 -13.949 1.00 90.94 112 THR A CA 1
ATOM 833 C C . THR A 1 112 ? -9.054 -0.566 -14.706 1.00 90.94 112 THR A C 1
ATOM 835 O O . THR A 1 112 ? -10.190 -0.302 -14.308 1.00 90.94 112 THR A O 1
ATOM 838 N N . ALA A 1 113 ? -8.833 -1.325 -15.779 1.00 90.62 113 ALA A N 1
ATOM 839 C CA . ALA A 1 113 ? -9.900 -2.018 -16.492 1.00 90.62 113 ALA A CA 1
ATOM 840 C C . ALA A 1 113 ? -10.476 -3.182 -15.660 1.00 90.62 113 ALA A C 1
ATOM 842 O O . ALA A 1 113 ? -9.815 -3.740 -14.783 1.00 90.62 113 ALA A O 1
ATOM 843 N N . ALA A 1 114 ? -11.716 -3.585 -15.949 1.00 86.12 114 ALA A N 1
ATOM 844 C CA . ALA A 1 114 ? -12.395 -4.658 -15.215 1.00 86.12 114 ALA A CA 1
ATOM 845 C C . ALA A 1 114 ? -11.718 -6.039 -15.358 1.00 86.12 114 ALA A C 1
ATOM 847 O O . ALA A 1 114 ? -11.934 -6.916 -14.523 1.00 86.12 114 ALA A O 1
ATOM 848 N N . ASP A 1 115 ? -10.911 -6.238 -16.397 1.00 89.31 115 ASP A N 1
ATOM 849 C CA . ASP A 1 115 ? -10.140 -7.449 -16.673 1.00 89.31 115 ASP A CA 1
ATOM 850 C C . ASP A 1 115 ? -8.648 -7.336 -16.294 1.00 89.31 115 ASP A C 1
ATOM 852 O O . ASP A 1 115 ? -7.940 -8.348 -16.309 1.00 89.31 115 ASP A O 1
ATOM 856 N N . ASP A 1 116 ? -8.170 -6.155 -15.872 1.00 89.25 116 ASP A N 1
ATOM 857 C CA . ASP A 1 116 ? -6.811 -5.968 -15.346 1.00 89.25 116 ASP A CA 1
ATOM 858 C C . ASP A 1 116 ? -6.714 -6.503 -13.912 1.00 89.25 116 ASP A C 1
ATOM 860 O O . ASP A 1 116 ? -6.808 -5.770 -12.924 1.00 89.25 116 ASP A O 1
ATOM 864 N N . ARG A 1 117 ? -6.494 -7.816 -13.796 1.00 88.12 117 ARG A N 1
ATOM 865 C CA . ARG A 1 117 ? -6.312 -8.488 -12.501 1.00 88.12 117 ARG A CA 1
ATOM 866 C C . ARG A 1 117 ? -5.176 -7.888 -11.678 1.00 88.12 117 ARG A C 1
ATOM 868 O O . ARG A 1 117 ? -5.298 -7.781 -10.463 1.00 88.12 117 ARG A O 1
ATOM 875 N N . THR A 1 118 ? -4.074 -7.492 -12.312 1.00 86.62 118 THR A N 1
ATOM 876 C CA . THR A 1 118 ? -2.935 -6.919 -11.584 1.00 86.62 118 THR A CA 1
ATOM 877 C C . THR A 1 118 ? -3.259 -5.513 -11.078 1.00 86.62 118 THR A C 1
ATOM 879 O O . THR A 1 118 ? -2.865 -5.150 -9.973 1.00 86.62 118 THR A O 1
ATOM 882 N N . GLY A 1 119 ? -4.014 -4.723 -11.844 1.00 91.19 119 GLY A N 1
ATOM 883 C CA . GLY A 1 119 ? -4.503 -3.411 -11.419 1.00 91.19 119 GLY A CA 1
ATOM 884 C C . GLY A 1 119 ? -5.514 -3.520 -10.284 1.00 91.19 119 GLY A C 1
ATOM 885 O O . GLY A 1 119 ? -5.408 -2.790 -9.301 1.00 91.19 119 GLY A O 1
ATOM 886 N N . GLN A 1 120 ? -6.426 -4.494 -10.355 1.00 92.44 120 GLN A N 1
ATOM 887 C CA . GLN A 1 120 ? -7.364 -4.798 -9.270 1.00 92.44 120 GLN A CA 1
ATOM 888 C C . GLN A 1 120 ? -6.637 -5.220 -7.994 1.00 92.44 120 GLN A C 1
ATOM 890 O O . GLN A 1 120 ? -6.951 -4.704 -6.921 1.00 92.44 120 GLN A O 1
ATOM 895 N N . GLY A 1 121 ? -5.622 -6.081 -8.110 1.00 91.44 121 GLY A N 1
ATOM 896 C CA . GLY A 1 121 ? -4.774 -6.466 -6.984 1.00 91.44 121 GLY A CA 1
ATOM 897 C C . GLY A 1 121 ? -4.047 -5.268 -6.368 1.00 91.44 121 GLY A C 1
ATOM 898 O O . GLY A 1 121 ? -4.068 -5.090 -5.149 1.00 91.44 121 GLY A O 1
ATOM 899 N N . ALA A 1 122 ? -3.487 -4.381 -7.197 1.00 92.38 122 ALA A N 1
ATOM 900 C CA . ALA A 1 122 ? -2.855 -3.150 -6.727 1.00 92.38 122 ALA A CA 1
ATOM 901 C C . ALA A 1 122 ? -3.852 -2.206 -6.034 1.00 92.38 122 ALA A C 1
ATOM 903 O O . ALA A 1 122 ? -3.538 -1.642 -4.986 1.00 92.38 122 ALA A O 1
ATOM 904 N N . LEU A 1 123 ? -5.067 -2.058 -6.571 1.00 95.38 123 LEU A N 1
ATOM 905 C CA . LEU A 1 123 ? -6.110 -1.222 -5.977 1.00 95.38 123 LEU A CA 1
ATOM 906 C C . LEU A 1 123 ? -6.574 -1.793 -4.630 1.00 95.38 123 LEU A C 1
ATOM 908 O O . LEU A 1 123 ? -6.683 -1.055 -3.650 1.00 95.38 123 LEU A O 1
ATOM 912 N N . ALA A 1 124 ? -6.789 -3.109 -4.551 1.00 94.25 124 ALA A N 1
ATOM 913 C CA . ALA A 1 124 ? -7.100 -3.793 -3.301 1.00 94.25 124 ALA A CA 1
ATOM 914 C C . ALA A 1 124 ? -5.983 -3.595 -2.265 1.00 94.25 124 ALA A C 1
ATOM 916 O O . ALA A 1 124 ? -6.269 -3.232 -1.121 1.00 94.25 124 ALA A O 1
ATOM 917 N N . ALA A 1 125 ? -4.717 -3.763 -2.655 1.00 93.31 125 ALA A N 1
ATOM 918 C CA . ALA A 1 125 ? -3.569 -3.538 -1.780 1.00 93.31 125 ALA A CA 1
ATOM 919 C C . ALA A 1 125 ? -3.468 -2.077 -1.297 1.00 93.31 125 ALA A C 1
ATOM 921 O O . ALA A 1 125 ? -3.119 -1.840 -0.140 1.00 93.31 125 ALA A O 1
ATOM 922 N N . ALA A 1 126 ? -3.830 -1.097 -2.132 1.00 95.88 126 ALA A N 1
ATOM 923 C CA . ALA A 1 126 ? -3.800 0.318 -1.755 1.00 95.88 126 ALA A CA 1
ATOM 924 C C . ALA A 1 126 ? -4.824 0.615 -0.651 1.00 95.88 126 ALA A C 1
ATOM 926 O O . ALA A 1 126 ? -4.474 1.201 0.374 1.00 95.88 126 ALA A O 1
ATOM 927 N N . TYR A 1 127 ? -6.060 0.125 -0.806 1.00 97.38 127 TYR A N 1
ATOM 928 C CA . TYR A 1 127 ? -7.070 0.197 0.254 1.00 97.38 127 TYR A CA 1
ATOM 929 C C . TYR A 1 127 ? -6.621 -0.538 1.522 1.00 97.38 127 TYR A C 1
ATOM 931 O O . TYR A 1 127 ? -6.781 -0.017 2.621 1.00 97.38 127 TYR A O 1
ATOM 939 N N . ALA A 1 128 ? -6.014 -1.720 1.391 1.00 95.00 128 ALA A N 1
ATOM 940 C CA . ALA A 1 128 ? -5.505 -2.476 2.533 1.00 95.00 128 ALA A CA 1
ATOM 941 C C . ALA A 1 128 ? -4.471 -1.673 3.338 1.00 95.00 128 ALA A C 1
ATOM 943 O O . ALA A 1 128 ? -4.605 -1.543 4.554 1.00 95.00 128 ALA A O 1
ATOM 944 N N . ASN A 1 129 ? -3.472 -1.093 2.667 1.00 95.69 129 ASN A N 1
ATOM 945 C CA . ASN A 1 129 ? -2.416 -0.328 3.328 1.00 95.69 129 ASN A CA 1
ATOM 946 C C . ASN A 1 129 ? -2.919 0.999 3.910 1.00 95.69 129 ASN A C 1
ATOM 948 O O . ASN A 1 129 ? -2.539 1.338 5.029 1.00 95.69 129 ASN A O 1
ATOM 952 N N . ARG A 1 130 ? -3.813 1.720 3.217 1.00 97.38 130 ARG A N 1
ATOM 953 C CA . ARG A 1 130 ? -4.443 2.925 3.785 1.00 97.38 130 ARG A CA 1
ATOM 954 C C . ARG A 1 130 ? -5.283 2.589 5.019 1.00 97.38 130 ARG A C 1
ATOM 956 O O . ARG A 1 130 ? -5.241 3.317 6.009 1.00 97.38 130 ARG A O 1
ATOM 963 N N . GLY A 1 131 ? -5.978 1.451 4.996 1.00 96.06 131 GLY A N 1
ATOM 964 C CA . GLY A 1 131 ? -6.691 0.927 6.156 1.00 96.06 131 GLY A CA 1
ATOM 965 C C . GLY A 1 131 ? -5.756 0.648 7.335 1.00 96.06 131 GLY A C 1
ATOM 966 O O . GLY A 1 131 ? -6.057 1.071 8.445 1.00 96.06 131 GLY A O 1
ATOM 967 N N . ILE A 1 132 ? -4.596 0.026 7.089 1.00 93.75 132 ILE A N 1
ATOM 968 C CA . ILE A 1 132 ? -3.558 -0.226 8.108 1.00 93.75 132 ILE A CA 1
ATOM 969 C C . ILE A 1 132 ? -3.045 1.087 8.706 1.00 93.75 132 ILE A C 1
ATOM 971 O O . ILE A 1 132 ? -2.956 1.210 9.927 1.00 93.75 132 ILE A O 1
ATOM 975 N N . LEU A 1 133 ? -2.743 2.078 7.863 1.00 95.00 133 LEU A N 1
ATOM 976 C CA . LEU A 1 133 ? -2.331 3.412 8.304 1.00 95.00 133 LEU A CA 1
ATOM 977 C C . LEU A 1 133 ? -3.386 4.029 9.236 1.00 95.00 133 LEU A C 1
ATOM 979 O O . LEU A 1 133 ? -3.076 4.417 10.358 1.00 95.00 133 LEU A O 1
ATOM 983 N N . ARG A 1 134 ? -4.654 4.039 8.813 1.00 95.75 134 ARG A N 1
ATOM 984 C CA . ARG A 1 134 ? -5.777 4.580 9.595 1.00 95.75 134 ARG A CA 1
ATOM 985 C C . ARG A 1 134 ? -6.005 3.838 10.904 1.00 95.75 134 ARG A C 1
ATOM 987 O O . ARG A 1 134 ? -6.286 4.467 11.921 1.00 95.75 134 ARG A O 1
ATOM 994 N N . ASP A 1 135 ? -5.874 2.517 10.892 1.00 92.56 135 ASP A N 1
ATOM 995 C CA . ASP A 1 135 ? -6.025 1.671 12.074 1.00 92.56 135 ASP A CA 1
ATOM 996 C C . ASP A 1 135 ? -4.954 1.997 13.122 1.00 92.56 135 ASP A C 1
ATOM 998 O O . ASP A 1 135 ? -5.275 2.210 14.294 1.00 92.56 135 ASP A O 1
ATOM 1002 N N . ARG A 1 136 ? -3.697 2.150 12.680 1.00 89.81 136 ARG A N 1
ATOM 1003 C CA . ARG A 1 136 ? -2.567 2.568 13.524 1.00 89.81 136 ARG A CA 1
ATOM 1004 C C . ARG A 1 136 ? -2.764 3.967 14.108 1.00 89.81 136 ARG A C 1
ATOM 1006 O O . ARG A 1 136 ? -2.485 4.159 15.288 1.00 89.81 136 ARG A O 1
ATOM 1013 N N . SER A 1 137 ? -3.349 4.896 13.350 1.00 91.00 137 SER A N 1
ATOM 1014 C CA . SER A 1 137 ? -3.728 6.230 13.845 1.00 91.00 137 SER A CA 1
ATOM 1015 C C . SER A 1 137 ? -5.028 6.241 14.680 1.00 91.00 137 SER A C 1
ATOM 1017 O O . SER A 1 137 ? -5.528 7.308 15.030 1.00 91.00 137 SER A O 1
ATOM 1019 N N . GLY A 1 138 ? -5.634 5.082 14.984 1.00 91.44 138 GLY A N 1
ATOM 1020 C CA . GLY A 1 138 ? -6.858 4.974 15.796 1.00 91.44 138 GLY A CA 1
ATOM 1021 C C . GLY A 1 138 ? -8.169 5.305 15.077 1.00 91.44 138 GLY A C 1
ATOM 1022 O O . GLY A 1 138 ? -9.236 5.313 15.696 1.00 91.44 138 GLY A O 1
ATOM 1023 N N . ARG A 1 139 ? -8.130 5.517 13.760 1.00 94.75 139 ARG A N 1
ATOM 1024 C CA . ARG A 1 139 ? -9.295 5.775 12.899 1.00 94.75 139 ARG A CA 1
ATOM 1025 C C . ARG A 1 139 ? -9.955 4.470 12.452 1.00 94.75 139 ARG A C 1
ATOM 1027 O O . ARG A 1 139 ? -10.118 4.189 11.267 1.00 94.75 139 ARG A O 1
ATOM 1034 N N . SER A 1 140 ? -10.361 3.645 13.416 1.00 94.38 140 SER A N 1
ATOM 1035 C CA . SER A 1 140 ? -10.801 2.265 13.161 1.00 94.38 140 SER A CA 1
ATOM 1036 C C . SER A 1 140 ? -12.059 2.139 12.290 1.00 94.38 140 SER A C 1
ATOM 1038 O O . SER A 1 140 ? -12.224 1.138 11.597 1.00 94.38 140 SER A O 1
ATOM 1040 N N . ALA A 1 141 ? -12.958 3.129 12.301 1.00 95.44 141 ALA A N 1
ATOM 1041 C CA . ALA A 1 141 ? -14.141 3.114 11.434 1.00 95.44 141 ALA A CA 1
ATOM 1042 C C . ALA A 1 141 ? -13.770 3.330 9.955 1.00 95.44 141 ALA A C 1
ATOM 1044 O O . ALA A 1 141 ? -14.274 2.620 9.085 1.00 95.44 141 ALA A O 1
ATOM 1045 N N . GLU A 1 142 ? -12.856 4.264 9.684 1.00 97.25 142 GLU A N 1
ATOM 1046 C CA . GLU A 1 142 ? -12.321 4.516 8.342 1.00 97.25 142 GLU A CA 1
ATOM 1047 C C . GLU A 1 142 ? -11.468 3.333 7.871 1.00 97.25 142 GLU A C 1
ATOM 1049 O O . GLU A 1 142 ? -11.624 2.871 6.742 1.00 97.25 142 GLU A O 1
ATOM 1054 N N . ALA A 1 143 ? -10.649 2.767 8.765 1.00 96.19 143 ALA A N 1
ATOM 1055 C CA . ALA A 1 143 ? -9.883 1.555 8.490 1.00 96.19 143 ALA A CA 1
ATOM 1056 C C . ALA A 1 143 ? -10.786 0.381 8.081 1.00 96.19 143 ALA A C 1
ATOM 1058 O O . ALA A 1 143 ? -10.525 -0.284 7.082 1.00 96.19 143 ALA A O 1
ATOM 1059 N N . LEU A 1 144 ? -11.892 0.151 8.801 1.00 95.88 144 LEU A N 1
ATOM 1060 C CA . LEU A 1 144 ? -12.853 -0.896 8.449 1.00 95.88 144 LEU A CA 1
ATOM 1061 C C . LEU A 1 144 ? -13.491 -0.665 7.071 1.00 95.88 144 LEU A C 1
ATOM 1063 O O . LEU A 1 144 ? -13.721 -1.629 6.338 1.00 95.88 144 LEU A O 1
ATOM 1067 N N . ALA A 1 145 ? -13.788 0.586 6.710 1.00 97.31 145 ALA A N 1
ATOM 1068 C CA . ALA A 1 145 ? -14.319 0.909 5.388 1.00 97.31 145 ALA A CA 1
ATOM 1069 C C . ALA A 1 145 ? -13.312 0.554 4.281 1.00 97.31 145 ALA A C 1
ATOM 1071 O O . ALA A 1 145 ? -13.678 -0.106 3.306 1.00 97.31 145 ALA A O 1
ATOM 1072 N N . ASP A 1 146 ? -12.041 0.901 4.478 1.00 97.56 146 ASP A N 1
ATOM 1073 C CA . ASP A 1 146 ? -10.959 0.569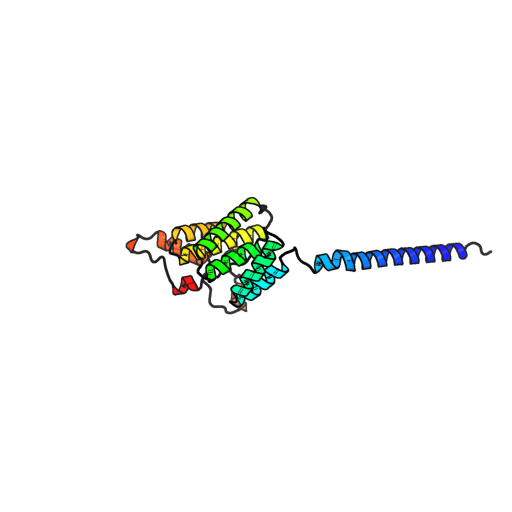 3.551 1.00 97.56 146 ASP A CA 1
ATOM 1074 C C . ASP A 1 146 ? -10.726 -0.942 3.447 1.00 97.56 146 ASP A C 1
ATOM 1076 O O . ASP A 1 146 ? -10.637 -1.491 2.347 1.00 97.56 146 ASP A O 1
ATOM 1080 N N . TYR A 1 147 ? -10.731 -1.652 4.574 1.00 94.62 147 TYR A N 1
ATOM 1081 C CA . TYR A 1 147 ? -10.612 -3.107 4.585 1.00 94.62 147 TYR A CA 1
ATOM 1082 C C . TYR A 1 147 ? -11.754 -3.794 3.834 1.00 94.62 147 TYR A C 1
ATOM 1084 O O . TYR A 1 147 ? -11.511 -4.716 3.056 1.00 94.62 147 TYR A O 1
ATOM 1092 N N . ARG A 1 148 ? -12.998 -3.332 4.014 1.00 95.50 148 ARG A N 1
ATOM 1093 C CA . ARG A 1 148 ? -14.157 -3.849 3.267 1.00 95.50 148 ARG A CA 1
ATOM 1094 C C . ARG A 1 148 ? -14.018 -3.605 1.772 1.00 95.50 148 ARG A C 1
ATOM 1096 O O . ARG A 1 148 ? -14.324 -4.498 0.985 1.00 95.50 148 ARG A O 1
ATOM 1103 N N . GLN A 1 149 ? -13.550 -2.424 1.381 1.00 95.94 149 GLN A N 1
ATOM 1104 C CA . GLN A 1 149 ? -13.349 -2.100 -0.024 1.00 95.94 149 GLN A CA 1
ATOM 1105 C C . GLN A 1 149 ? -12.255 -2.969 -0.649 1.00 95.94 149 GLN A C 1
ATOM 1107 O O . GLN A 1 149 ? -12.454 -3.508 -1.735 1.00 95.94 149 GLN A O 1
ATOM 1112 N N . SER A 1 150 ? -11.150 -3.177 0.065 1.00 94.38 150 SER A N 1
ATOM 1113 C CA . SER A 1 150 ? -10.076 -4.074 -0.354 1.00 94.38 150 SER A CA 1
ATOM 1114 C C . SER A 1 150 ? -10.569 -5.515 -0.556 1.00 94.38 150 SER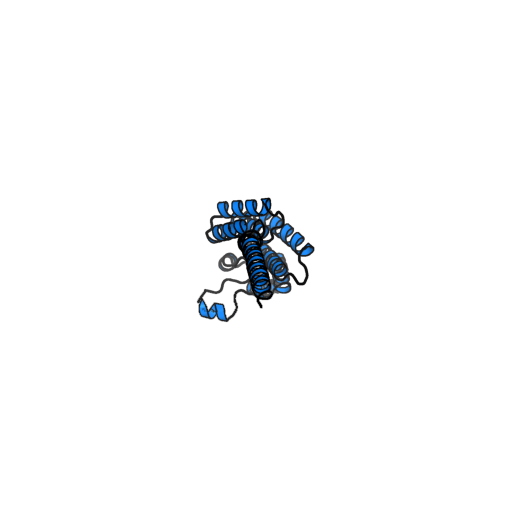 A C 1
ATOM 1116 O O . SER A 1 150 ? -10.408 -6.079 -1.638 1.00 94.38 150 SER A O 1
ATOM 1118 N N . LEU A 1 151 ? -11.281 -6.066 0.438 1.00 92.31 151 LEU A N 1
ATOM 1119 C CA . LEU A 1 151 ? -11.872 -7.411 0.390 1.00 92.31 151 LEU A CA 1
ATOM 1120 C C . LEU A 1 151 ? -12.903 -7.579 -0.731 1.00 92.31 151 LEU A C 1
ATOM 1122 O O . LEU A 1 151 ? -13.068 -8.682 -1.242 1.00 92.31 151 LEU A O 1
ATOM 1126 N N . ARG A 1 152 ? -13.617 -6.510 -1.100 1.00 93.38 152 ARG A N 1
ATOM 1127 C CA . ARG A 1 152 ? -14.594 -6.527 -2.197 1.00 93.38 152 ARG A CA 1
ATOM 1128 C C . ARG A 1 152 ? -13.920 -6.593 -3.569 1.00 93.38 152 ARG A C 1
ATOM 1130 O O . ARG A 1 152 ? -14.498 -7.170 -4.483 1.00 93.38 152 ARG A O 1
ATOM 1137 N N . ILE A 1 153 ? -12.757 -5.959 -3.720 1.00 91.44 153 ILE A N 1
ATOM 1138 C CA . ILE A 1 153 ? -12.034 -5.878 -4.996 1.00 91.44 153 ILE A CA 1
ATOM 1139 C C . ILE A 1 153 ? -11.278 -7.175 -5.256 1.00 91.44 153 ILE A C 1
ATOM 1141 O O . ILE A 1 153 ? -11.499 -7.810 -6.281 1.00 91.44 153 ILE A O 1
ATOM 1145 N N . ASP A 1 154 ? -10.423 -7.578 -4.319 1.00 86.44 154 ASP A N 1
ATOM 1146 C CA . ASP A 1 154 ? -9.671 -8.823 -4.426 1.00 86.44 154 ASP A CA 1
ATOM 1147 C C . ASP A 1 154 ? -9.592 -9.509 -3.055 1.00 86.44 154 ASP A C 1
ATOM 1149 O O . ASP A 1 154 ? -8.722 -9.193 -2.238 1.00 86.44 154 ASP A O 1
ATOM 1153 N N . PRO A 1 155 ? -10.485 -10.478 -2.785 1.00 83.12 155 PRO A N 1
ATOM 1154 C CA . PRO A 1 155 ? -10.469 -11.226 -1.537 1.00 83.12 155 PRO A CA 1
ATOM 1155 C C . PRO A 1 155 ? -9.162 -11.996 -1.304 1.00 83.12 155 PRO A C 1
ATOM 1157 O O . PRO A 1 155 ? -8.800 -12.229 -0.152 1.00 83.12 155 PRO A O 1
ATOM 1160 N N . GLN A 1 156 ? -8.465 -12.426 -2.362 1.00 75.69 156 GLN A N 1
ATOM 1161 C CA . GLN A 1 156 ? -7.289 -13.292 -2.252 1.00 75.69 156 GLN A CA 1
ATOM 1162 C C . GLN A 1 156 ? -6.033 -12.501 -1.900 1.00 75.69 156 GLN A C 1
ATOM 1164 O O . GLN A 1 156 ? -5.260 -12.944 -1.049 1.00 75.69 156 GLN A O 1
ATOM 1169 N N . VAL A 1 157 ? -5.865 -11.310 -2.484 1.00 69.19 157 VAL A N 1
ATOM 1170 C CA . VAL A 1 157 ? -4.720 -10.430 -2.197 1.00 69.19 157 VAL A CA 1
ATOM 1171 C C . VAL A 1 157 ? -4.648 -10.079 -0.711 1.00 69.19 157 VAL A C 1
ATOM 1173 O O . VAL A 1 157 ? -3.557 -10.065 -0.144 1.00 69.19 157 VAL A O 1
ATOM 1176 N N . VAL A 1 158 ? -5.792 -9.895 -0.040 1.00 66.88 158 VAL A N 1
ATOM 1177 C CA . VAL A 1 158 ? -5.836 -9.542 1.391 1.00 66.88 158 VAL A CA 1
ATOM 1178 C C . VAL A 1 158 ? -6.061 -10.691 2.369 1.00 66.88 158 VAL A C 1
ATOM 1180 O O . VAL A 1 158 ? -5.763 -10.533 3.559 1.00 66.88 158 VAL A O 1
ATOM 1183 N N . ALA A 1 159 ? -6.526 -11.855 1.910 1.00 62.75 159 ALA A N 1
ATOM 1184 C CA . ALA A 1 159 ? -6.729 -13.025 2.769 1.00 62.75 159 ALA A CA 1
ATOM 1185 C C . ALA A 1 159 ? -5.415 -13.660 3.265 1.00 62.75 159 ALA A C 1
ATOM 1187 O O . ALA A 1 159 ? -5.438 -14.439 4.221 1.00 62.75 159 ALA A O 1
ATOM 1188 N N . GLY A 1 160 ? -4.270 -13.293 2.679 1.00 57.06 160 GLY A N 1
ATOM 1189 C CA . GLY A 1 160 ? -2.989 -13.935 2.970 1.00 57.06 160 GLY A CA 1
ATOM 1190 C C . GLY A 1 160 ? -2.896 -15.320 2.320 1.00 57.06 160 GLY A C 1
ATOM 1191 O O . GLY A 1 160 ? -3.809 -15.741 1.609 1.00 57.06 160 GLY A O 1
ATOM 1192 N N . PRO A 1 161 ? -1.778 -16.034 2.503 1.00 53.78 161 PRO A N 1
ATOM 1193 C CA . PRO A 1 161 ? -1.528 -17.226 1.724 1.00 53.78 161 PRO A CA 1
ATOM 1194 C C . PRO A 1 161 ? -2.479 -18.372 2.107 1.00 53.78 161 PRO A C 1
ATOM 1196 O O . PRO A 1 161 ? -2.918 -18.508 3.255 1.00 53.78 161 PRO A O 1
ATOM 1199 N N . GLY A 1 162 ? -2.827 -19.187 1.108 1.00 55.44 162 GLY A N 1
ATOM 1200 C CA . GLY A 1 162 ? -3.806 -20.265 1.234 1.00 55.44 162 GLY A CA 1
ATOM 1201 C C . GLY A 1 162 ? -3.403 -21.353 2.235 1.00 55.44 162 GLY A C 1
ATOM 1202 O O . GLY A 1 162 ? -2.300 -21.386 2.773 1.00 55.44 162 GLY A O 1
ATOM 1203 N N . MET A 1 163 ? -4.312 -22.302 2.482 1.00 51.00 163 MET A N 1
ATOM 1204 C CA . MET A 1 163 ? -4.081 -23.429 3.402 1.00 51.00 163 MET A CA 1
ATOM 1205 C C . MET A 1 163 ? -2.775 -24.194 3.153 1.00 51.00 163 MET A C 1
ATOM 1207 O O . MET A 1 163 ? -2.139 -24.611 4.112 1.00 51.00 163 MET A O 1
ATOM 1211 N N . ILE A 1 164 ? -2.370 -24.341 1.894 1.00 52.97 164 ILE A N 1
ATOM 1212 C CA . ILE A 1 164 ? -1.185 -25.112 1.501 1.00 52.97 164 ILE A CA 1
ATOM 1213 C C . ILE A 1 164 ? 0.110 -24.404 1.917 1.00 52.97 164 ILE A C 1
ATOM 1215 O O . ILE A 1 164 ? 1.006 -25.035 2.469 1.00 52.97 164 ILE A O 1
ATOM 1219 N N . ASP A 1 165 ? 0.181 -23.085 1.745 1.00 55.00 165 ASP A N 1
ATOM 1220 C CA . ASP A 1 165 ? 1.361 -22.302 2.124 1.00 55.00 165 ASP A CA 1
ATOM 1221 C C . ASP A 1 165 ? 1.573 -22.301 3.646 1.00 55.00 165 ASP A C 1
ATOM 1223 O O . ASP A 1 165 ? 2.704 -22.352 4.128 1.00 55.00 165 ASP A O 1
ATOM 1227 N N . ARG A 1 166 ? 0.462 -22.324 4.404 1.00 58.47 166 ARG A N 1
ATOM 1228 C CA . ARG A 1 166 ? 0.461 -22.451 5.871 1.00 58.47 166 ARG A CA 1
ATOM 1229 C C . ARG A 1 166 ? 1.091 -23.759 6.343 1.00 58.47 166 ARG A C 1
ATOM 1231 O O . ARG A 1 166 ? 1.771 -23.769 7.362 1.00 58.47 166 ARG A O 1
ATOM 1238 N N . VAL A 1 167 ? 0.825 -24.853 5.630 1.00 53.94 167 VAL A N 1
ATOM 1239 C CA . VAL A 1 167 ? 1.337 -26.188 5.971 1.00 53.94 167 VAL A CA 1
ATOM 1240 C C . VAL A 1 167 ? 2.823 -26.311 5.632 1.00 53.94 167 VAL A C 1
ATOM 1242 O O . VAL A 1 167 ? 3.550 -26.983 6.355 1.00 53.94 167 VAL A O 1
ATOM 1245 N N . LEU A 1 168 ? 3.281 -25.644 4.571 1.00 57.19 168 LEU A N 1
ATOM 1246 C CA . LEU A 1 168 ? 4.668 -25.730 4.110 1.00 57.19 168 LEU A CA 1
ATOM 1247 C C . LEU A 1 168 ? 5.641 -24.841 4.900 1.00 57.19 168 LEU A C 1
ATOM 1249 O O . LEU A 1 168 ? 6.772 -25.263 5.125 1.00 57.19 168 LEU A O 1
ATOM 1253 N N . HIS A 1 169 ? 5.228 -23.642 5.330 1.00 58.69 169 HIS A N 1
ATOM 1254 C CA . HIS A 1 169 ? 6.163 -22.632 5.856 1.00 58.69 169 HIS A CA 1
ATOM 1255 C C . HIS A 1 169 ? 6.118 -22.414 7.380 1.00 58.69 169 HIS A C 1
ATOM 1257 O O . HIS A 1 169 ? 6.971 -21.705 7.904 1.00 58.69 169 HIS A O 1
ATOM 1263 N N . GLY A 1 170 ? 5.170 -23.015 8.112 1.00 48.09 170 GLY A N 1
ATOM 1264 C CA . GLY A 1 170 ? 5.164 -23.005 9.589 1.00 48.09 170 GLY A CA 1
ATOM 1265 C C . GLY A 1 170 ? 5.051 -21.622 10.258 1.00 48.09 170 GLY A C 1
ATOM 1266 O O . GLY A 1 170 ? 5.358 -21.489 11.441 1.00 48.09 170 GLY A O 1
ATOM 1267 N N . ASP A 1 171 ? 4.624 -20.597 9.519 1.00 56.12 171 ASP A N 1
ATOM 1268 C CA . ASP A 1 171 ? 4.709 -19.187 9.918 1.00 56.12 171 ASP A CA 1
ATOM 1269 C C . ASP A 1 171 ? 3.609 -18.803 10.946 1.00 56.12 171 ASP A C 1
ATOM 1271 O O . ASP A 1 171 ? 2.422 -19.088 10.712 1.00 56.12 171 ASP A O 1
ATOM 1275 N N . PRO A 1 172 ? 3.930 -18.167 12.097 1.00 53.69 172 PRO A N 1
ATOM 1276 C CA . PRO A 1 172 ? 2.924 -17.647 13.022 1.00 53.69 172 PRO A CA 1
ATOM 1277 C C . PRO A 1 172 ? 2.040 -16.610 12.321 1.00 53.69 172 PRO A C 1
ATOM 1279 O O . PRO A 1 172 ? 2.523 -15.613 11.801 1.00 53.69 172 PRO A O 1
ATOM 1282 N N . GLN A 1 173 ? 0.725 -16.849 12.317 1.00 56.25 173 GLN A N 1
ATOM 1283 C CA . GLN A 1 173 ? -0.258 -16.074 11.551 1.00 56.25 173 GLN A CA 1
ATOM 1284 C C . GLN A 1 173 ? -0.074 -14.546 11.700 1.00 56.25 173 GLN A C 1
ATOM 1286 O O . GLN A 1 173 ? -0.452 -14.007 12.746 1.00 56.25 173 GLN A O 1
ATOM 1291 N N . PRO A 1 174 ? 0.389 -13.806 10.672 1.00 58.19 174 PRO A N 1
ATOM 1292 C CA . PRO A 1 174 ? 0.274 -12.357 10.699 1.00 58.19 174 PRO A CA 1
ATOM 1293 C C . PRO A 1 174 ? -1.211 -11.973 10.690 1.00 58.19 174 PRO A C 1
ATOM 1295 O O . PRO A 1 174 ? -2.063 -12.669 10.115 1.00 58.19 174 PRO A O 1
ATOM 1298 N N . SER A 1 175 ? -1.543 -10.867 11.355 1.00 68.06 175 SER A N 1
ATOM 1299 C CA . SER A 1 175 ? -2.907 -10.343 11.343 1.00 68.06 175 SER A CA 1
ATOM 1300 C C . SER A 1 175 ? -3.217 -9.835 9.933 1.00 68.06 175 SER A C 1
ATOM 1302 O O . SER A 1 175 ? -2.696 -8.811 9.497 1.00 68.06 175 SER A O 1
ATOM 1304 N N . THR A 1 176 ? -4.007 -10.601 9.180 1.00 83.44 176 THR A N 1
ATOM 1305 C CA . THR A 1 176 ? -4.485 -10.223 7.842 1.00 83.44 176 THR A CA 1
ATOM 1306 C C . THR A 1 176 ? -5.552 -9.141 7.952 1.00 83.44 176 THR A C 1
ATOM 1308 O O . THR A 1 176 ? -6.351 -9.174 8.895 1.00 83.44 176 THR A O 1
ATOM 1311 N N . VAL A 1 177 ? -5.679 -8.303 6.926 1.00 86.31 177 VAL A N 1
ATOM 1312 C CA . VAL A 1 177 ? -6.760 -7.310 6.812 1.00 86.31 177 VAL A CA 1
ATOM 1313 C C . VAL A 1 177 ? -8.151 -7.932 6.976 1.00 86.31 177 VAL A C 1
ATOM 1315 O O . VAL A 1 177 ? -8.993 -7.360 7.660 1.00 86.31 177 VAL A O 1
ATOM 1318 N N . ALA A 1 178 ? -8.374 -9.151 6.470 1.00 86.94 178 ALA A N 1
ATOM 1319 C CA . ALA A 1 178 ? -9.633 -9.880 6.658 1.00 86.94 178 ALA A CA 1
ATOM 1320 C C . ALA A 1 178 ? -9.988 -10.102 8.142 1.00 86.94 178 ALA A C 1
ATOM 1322 O O . ALA A 1 178 ? -11.061 -9.716 8.605 1.00 86.94 178 ALA A O 1
ATOM 1323 N N . LYS A 1 179 ? -9.066 -10.692 8.913 1.00 86.38 179 LYS A N 1
ATOM 1324 C CA . LYS A 1 179 ? -9.248 -10.922 10.358 1.00 86.38 179 LYS A CA 1
ATOM 1325 C C . LYS A 1 179 ? -9.433 -9.617 11.118 1.00 86.38 179 LYS A C 1
ATOM 1327 O O . LYS A 1 179 ? -10.283 -9.540 12.005 1.00 86.38 179 LYS A O 1
ATOM 1332 N N . ARG A 1 180 ? -8.658 -8.590 10.760 1.00 89.88 180 ARG A N 1
ATOM 1333 C CA . ARG A 1 180 ? -8.771 -7.283 11.399 1.00 89.88 180 ARG A CA 1
ATOM 1334 C C . ARG A 1 180 ? -10.124 -6.632 11.122 1.00 89.88 180 ARG A C 1
ATOM 1336 O O . ARG A 1 180 ? -10.731 -6.116 12.053 1.00 89.88 180 ARG A O 1
ATOM 1343 N N . ALA A 1 181 ? -10.633 -6.719 9.895 1.00 91.12 181 ALA A N 1
ATOM 1344 C CA . ALA A 1 181 ? -11.953 -6.211 9.538 1.00 91.12 181 ALA A CA 1
ATOM 1345 C C . ALA A 1 181 ? -13.063 -6.863 10.377 1.00 91.12 181 ALA A C 1
ATOM 1347 O O . ALA A 1 181 ? -13.891 -6.156 10.946 1.00 91.12 181 ALA A O 1
ATOM 1348 N N . VAL A 1 182 ? -13.033 -8.193 10.526 1.00 90.56 182 VAL A N 1
ATOM 1349 C CA . VAL A 1 182 ? -13.987 -8.931 11.375 1.00 90.56 182 VAL A CA 1
ATOM 1350 C C . VAL A 1 182 ? -13.903 -8.472 12.832 1.00 90.56 182 VAL A C 1
ATOM 1352 O O . VAL A 1 182 ? -14.930 -8.238 13.470 1.00 90.56 182 VAL A O 1
ATOM 1355 N N . TYR A 1 183 ? -12.687 -8.301 13.358 1.00 90.56 183 TYR A N 1
ATOM 1356 C CA . TYR A 1 183 ? -12.481 -7.812 14.719 1.00 90.56 183 TYR A CA 1
ATOM 1357 C C . TYR A 1 183 ? -13.068 -6.408 14.921 1.00 90.56 183 TYR A C 1
ATOM 1359 O O . TYR A 1 183 ? -13.863 -6.197 15.839 1.00 90.56 183 TYR A O 1
ATOM 1367 N N . LEU A 1 184 ? -12.714 -5.460 14.047 1.00 91.75 184 LEU A N 1
ATOM 1368 C CA . LEU A 1 184 ? -13.197 -4.082 14.122 1.00 91.75 184 LEU A CA 1
ATOM 1369 C C . LEU A 1 184 ? -14.717 -4.009 13.978 1.00 91.75 184 LEU A C 1
ATOM 1371 O O . LEU A 1 184 ? -15.363 -3.260 14.706 1.00 91.75 184 LEU A O 1
ATOM 1375 N N . GLU A 1 185 ? -15.306 -4.816 13.097 1.00 93.12 185 GLU A N 1
ATOM 1376 C CA . GLU A 1 185 ? -16.756 -4.903 12.954 1.00 93.12 185 GLU A CA 1
ATOM 1377 C C . GLU A 1 185 ? -17.435 -5.381 14.245 1.00 93.12 185 GLU A C 1
ATOM 1379 O O . GLU A 1 185 ? -18.424 -4.783 14.671 1.00 93.12 185 GLU A O 1
ATOM 1384 N N . GLY A 1 186 ? -16.890 -6.409 14.901 1.00 92.69 186 GLY A N 1
ATOM 1385 C CA . GLY A 1 186 ? -17.383 -6.873 16.197 1.00 92.69 186 GLY A CA 1
ATOM 1386 C C . GLY A 1 186 ? -17.307 -5.786 17.271 1.00 92.69 186 GLY A C 1
ATOM 1387 O O . GLY A 1 186 ? -18.292 -5.522 17.956 1.00 92.69 186 GLY A O 1
ATOM 1388 N N . GLN A 1 187 ? -16.168 -5.098 17.373 1.00 93.00 187 GLN A N 1
ATOM 1389 C CA . GLN A 1 187 ? -15.964 -4.031 18.357 1.00 93.00 187 GLN A CA 1
ATOM 1390 C C . GLN A 1 187 ? -16.856 -2.811 18.106 1.00 93.00 187 GLN A C 1
ATOM 1392 O O . GLN A 1 187 ? -17.362 -2.209 19.049 1.00 93.00 187 GLN A O 1
ATOM 1397 N N . LEU A 1 188 ? -17.092 -2.440 16.847 1.00 92.69 188 LEU A N 1
ATOM 1398 C CA . LEU A 1 188 ? -17.929 -1.288 16.508 1.00 92.69 188 LEU A CA 1
ATOM 1399 C C . LEU A 1 188 ? -19.426 -1.532 16.757 1.00 92.69 188 LEU A C 1
ATOM 1401 O O . LEU A 1 188 ? -20.167 -0.559 16.907 1.00 92.69 188 LEU A O 1
ATOM 1405 N N . ARG A 1 189 ? -19.861 -2.795 16.866 1.00 93.50 189 ARG A N 1
ATOM 1406 C CA . ARG A 1 189 ? -21.226 -3.162 17.287 1.00 93.50 189 ARG A CA 1
ATOM 1407 C C . ARG A 1 189 ? -21.452 -3.013 18.794 1.00 93.50 189 ARG A C 1
ATOM 1409 O O . ARG A 1 189 ? -22.597 -2.862 19.209 1.00 93.50 189 ARG A O 1
ATOM 1416 N N . LEU A 1 190 ? -20.393 -3.031 19.605 1.00 94.12 190 LEU A N 1
ATOM 1417 C CA . LEU A 1 190 ? -20.498 -2.851 21.055 1.00 94.12 190 LEU A CA 1
ATOM 1418 C C . LEU A 1 190 ? -20.809 -1.385 21.424 1.00 94.12 190 LEU A C 1
ATOM 1420 O O . LEU A 1 190 ? -20.479 -0.459 20.661 1.00 94.12 190 LEU A O 1
ATOM 1424 N N . PRO A 1 191 ? -21.394 -1.131 22.610 1.00 94.62 191 PRO A N 1
ATOM 1425 C CA . PRO A 1 191 ? -21.478 0.210 23.182 1.00 94.62 191 PRO A CA 1
ATOM 1426 C C . PRO A 1 191 ? -20.093 0.859 23.280 1.00 94.62 191 PRO A C 1
ATOM 1428 O O . PRO A 1 191 ? -19.101 0.182 23.540 1.00 94.62 191 PRO A O 1
ATOM 1431 N N . LYS A 1 192 ? -20.004 2.185 23.095 1.00 89.75 192 LYS A N 1
ATOM 1432 C CA . LYS A 1 192 ? -18.718 2.911 23.006 1.00 89.75 192 LYS A CA 1
ATOM 1433 C C . LYS A 1 192 ? -17.777 2.639 24.193 1.00 89.75 192 LYS A C 1
ATOM 1435 O O . LYS A 1 192 ? -16.572 2.578 23.982 1.00 89.75 192 LYS A O 1
ATOM 1440 N N . ALA A 1 193 ? -18.322 2.457 25.397 1.00 91.81 193 ALA A N 1
ATOM 1441 C CA . ALA A 1 193 ? -17.558 2.211 26.622 1.00 91.81 193 ALA A CA 1
ATOM 1442 C C . ALA A 1 193 ? -16.892 0.821 26.685 1.00 91.81 193 ALA A C 1
ATOM 1444 O O . ALA A 1 193 ? -15.924 0.645 27.416 1.00 91.81 193 ALA A O 1
ATOM 1445 N N . GLU A 1 194 ? -17.386 -0.155 25.921 1.00 92.25 194 GLU A N 1
ATOM 1446 C CA . GLU A 1 194 ? -16.909 -1.546 25.947 1.00 92.25 194 GLU A CA 1
ATOM 1447 C C . GLU A 1 194 ? -15.945 -1.865 24.796 1.00 92.25 194 GLU A C 1
ATOM 1449 O O . GLU A 1 194 ? -15.318 -2.927 24.774 1.00 92.25 194 GLU A O 1
ATOM 1454 N N . ARG A 1 195 ? -15.808 -0.947 23.830 1.00 92.31 195 ARG A N 1
ATOM 1455 C CA . ARG A 1 195 ? -14.993 -1.165 22.632 1.00 92.31 195 ARG A CA 1
ATOM 1456 C C . ARG A 1 195 ? -13.512 -1.183 22.972 1.00 92.31 195 ARG A C 1
ATOM 1458 O O . ARG A 1 195 ? -12.986 -0.275 23.609 1.00 92.31 195 ARG A O 1
ATOM 1465 N N . ARG A 1 196 ? -12.810 -2.157 22.411 1.00 90.75 196 ARG A N 1
ATOM 1466 C CA . ARG A 1 196 ? -11.351 -2.256 22.391 1.00 90.75 196 ARG A CA 1
ATOM 1467 C C . ARG A 1 196 ? -10.880 -2.162 20.949 1.00 90.75 196 ARG A C 1
ATOM 1469 O O . ARG A 1 196 ? -10.659 -3.168 20.289 1.00 90.75 196 ARG A O 1
ATOM 1476 N N . LEU A 1 197 ? -10.800 -0.945 20.422 1.00 87.75 197 LEU A N 1
ATOM 1477 C CA . LEU A 1 197 ? -10.487 -0.735 19.005 1.00 87.75 197 LEU A CA 1
ATOM 1478 C C . LEU A 1 197 ? -8.997 -0.879 18.688 1.00 87.75 197 LEU A C 1
ATOM 1480 O O . LEU A 1 197 ? -8.658 -1.252 17.574 1.00 87.75 197 LEU A O 1
ATOM 1484 N N . GLN A 1 198 ? -8.117 -0.659 19.661 1.00 84.50 198 GLN A N 1
ATOM 1485 C CA . GLN A 1 198 ? -6.674 -0.808 19.489 1.00 84.50 198 GLN A CA 1
ATOM 1486 C C . GLN A 1 198 ? -6.156 -2.012 20.269 1.00 84.50 198 GLN A C 1
ATOM 1488 O O . GLN A 1 198 ? -6.528 -2.231 21.424 1.00 84.50 198 GLN A O 1
ATOM 1493 N N . LEU A 1 199 ? -5.282 -2.778 19.625 1.00 81.38 199 LEU A N 1
ATOM 1494 C CA . LEU A 1 199 ? -4.508 -3.868 20.206 1.00 81.38 199 LEU A CA 1
ATOM 1495 C C . LEU A 1 199 ? -3.058 -3.686 19.731 1.00 81.38 199 LEU A C 1
ATOM 1497 O O . LEU A 1 199 ? -2.655 -4.356 18.780 1.00 81.38 199 LEU A O 1
ATOM 1501 N N . PRO A 1 200 ? -2.270 -2.786 20.358 1.00 75.25 200 PRO A N 1
ATOM 1502 C CA . PRO A 1 200 ? -0.994 -2.313 19.811 1.00 75.25 200 PRO A CA 1
ATOM 1503 C C . PRO A 1 200 ? -0.041 -3.427 19.355 1.00 75.25 200 PRO A C 1
ATOM 1505 O O . PRO A 1 200 ? 0.536 -3.342 18.274 1.00 75.25 200 PRO A O 1
ATOM 1508 N N . GLU A 1 201 ? 0.066 -4.514 20.123 1.00 75.12 201 GLU A N 1
ATOM 1509 C CA . GLU A 1 201 ? 0.919 -5.664 19.789 1.00 75.12 201 GLU A CA 1
ATOM 1510 C C . GLU A 1 201 ? 0.479 -6.415 18.519 1.00 75.12 201 GLU A C 1
ATOM 1512 O O . GLU A 1 201 ? 1.314 -6.953 17.794 1.00 75.12 201 GLU A O 1
ATOM 1517 N N . LEU A 1 202 ? -0.826 -6.467 18.236 1.00 73.19 202 LEU A N 1
ATOM 1518 C CA . LEU A 1 202 ? -1.381 -7.112 17.041 1.00 73.19 202 LEU A CA 1
ATOM 1519 C C . LEU A 1 202 ? -1.447 -6.151 15.852 1.00 73.19 202 LEU A C 1
ATOM 1521 O O . LEU A 1 202 ? -1.260 -6.579 14.713 1.00 73.19 202 LEU A O 1
ATOM 1525 N N . ASP A 1 203 ? -1.673 -4.865 16.114 1.00 73.75 203 ASP A N 1
ATOM 1526 C CA . ASP A 1 203 ? -1.776 -3.818 15.095 1.00 73.75 203 ASP A CA 1
ATOM 1527 C C . ASP A 1 203 ? -0.404 -3.547 14.451 1.00 73.75 203 ASP A C 1
ATOM 1529 O O . ASP A 1 203 ? -0.291 -3.366 13.236 1.00 73.75 203 ASP A O 1
ATOM 1533 N N . GLN A 1 204 ? 0.674 -3.647 15.235 1.00 72.12 204 GLN A N 1
ATOM 1534 C CA . GLN A 1 204 ? 2.049 -3.590 14.724 1.00 72.12 204 GLN A CA 1
ATOM 1535 C C . GLN A 1 204 ? 2.419 -4.805 13.858 1.00 72.12 204 GLN A C 1
ATOM 1537 O O . GLN A 1 204 ? 3.237 -4.680 12.948 1.00 72.12 204 GLN A O 1
ATOM 1542 N N . ARG A 1 205 ? 1.786 -5.965 14.083 1.00 75.50 205 ARG A N 1
ATOM 1543 C CA . ARG A 1 205 ? 2.007 -7.209 13.316 1.00 75.50 205 ARG A CA 1
ATOM 1544 C C . ARG A 1 205 ? 1.155 -7.310 12.047 1.00 75.50 205 ARG A C 1
ATOM 1546 O O . ARG A 1 205 ? 1.133 -8.366 11.409 1.00 75.50 205 ARG A O 1
ATOM 1553 N N . GLN A 1 206 ? 0.422 -6.257 11.684 1.00 74.12 206 GLN A N 1
ATOM 1554 C CA . GLN A 1 206 ? -0.348 -6.238 10.443 1.00 74.12 206 GLN A CA 1
ATOM 1555 C C . GLN A 1 206 ? 0.580 -6.313 9.232 1.00 74.12 206 GLN A C 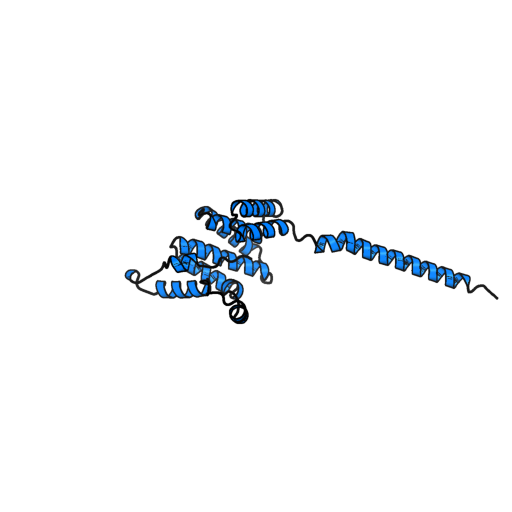1
ATOM 1557 O O . GLN A 1 206 ? 1.527 -5.535 9.091 1.00 74.12 206 GLN A O 1
ATOM 1562 N N . ARG A 1 207 ? 0.288 -7.271 8.350 1.00 78.19 207 ARG A N 1
ATOM 1563 C CA . ARG A 1 207 ? 1.027 -7.452 7.103 1.00 78.19 207 ARG A CA 1
ATOM 1564 C C . ARG A 1 207 ? 0.706 -6.301 6.156 1.00 78.19 207 ARG A C 1
ATOM 1566 O O . ARG A 1 207 ? -0.459 -6.046 5.884 1.00 78.19 207 ARG A O 1
ATOM 1573 N N . MET A 1 208 ? 1.739 -5.672 5.607 1.00 77.94 208 MET A N 1
ATOM 1574 C CA . MET A 1 208 ? 1.587 -4.743 4.486 1.00 77.94 208 MET A CA 1
ATOM 1575 C C . MET A 1 208 ? 1.479 -5.505 3.167 1.00 77.94 208 MET A C 1
ATOM 1577 O O . MET A 1 208 ? 2.093 -6.564 2.997 1.00 77.94 208 MET A O 1
ATOM 1581 N N . TYR A 1 209 ? 0.731 -4.946 2.223 1.00 75.69 209 TYR A N 1
ATOM 1582 C CA . TYR A 1 209 ? 0.449 -5.579 0.939 1.00 75.69 209 TYR A CA 1
ATOM 1583 C C . TYR A 1 209 ? 1.193 -4.846 -0.173 1.00 75.69 209 TYR A C 1
ATOM 1585 O O . TYR A 1 209 ? 0.992 -3.654 -0.386 1.00 75.69 209 TYR A O 1
ATOM 1593 N N . LYS A 1 210 ? 2.081 -5.556 -0.866 1.00 71.31 210 LYS A N 1
ATOM 1594 C CA . LYS A 1 210 ? 2.736 -5.069 -2.083 1.00 71.31 210 LYS A CA 1
ATOM 1595 C C . LYS A 1 210 ? 1.952 -5.604 -3.298 1.00 71.31 210 LYS A C 1
ATOM 1597 O O . LYS A 1 210 ? 1.397 -6.698 -3.170 1.00 71.31 210 LYS A O 1
ATOM 1602 N N . PRO A 1 211 ? 1.836 -4.836 -4.393 1.00 57.78 211 PRO A N 1
ATOM 1603 C CA . PRO A 1 211 ? 1.162 -5.262 -5.619 1.00 57.78 211 PRO A CA 1
ATOM 1604 C C . PRO A 1 211 ? 1.887 -6.405 -6.337 1.00 57.78 211 PRO A C 1
ATOM 1606 O O . PRO A 1 211 ? 3.086 -6.631 -6.052 1.00 57.78 211 PRO A O 1
#

InterPro domains:
  IPR011990 Tetratricopeptide-like helical domain superfamily [G3DSA:1.25.40.10] (48-210)
  IPR011990 Tetratricopeptide-like helical domain superfamily [SSF48452] (48-158)
  IPR013105 Tetratricopeptide repeat 2 [PF07719] (124-156)
  IPR019734 Tetratricopeptide repeat [PS50005] (124-157)
  IPR019734 Tetratricopeptide repeat [SM00028] (44-77)
  IPR019734 Tetratricopeptide repeat [SM00028] (78-111)
  IPR019734 Tetratricopeptide repeat [SM00028] (124-157)
  IPR050498 Photosystem I assembly protein Ycf3 [PTHR44858] (45-156)